Protein AF-F9PKP8-F1 (afdb_monomer)

Radius of gyration: 34.69 Å; Cα contacts (8 Å, |Δi|>4): 734; chains: 1; bounding box: 93×46×120 Å

Sequence (365 aa):
MGVTFVGLLLVAFSAPSPSAFTSGNNNASSDVSGSAEGTADGGGVVTISVESSVTTAGSGGGDGGGVTSSSSSSTEVTVAPVCFYKPGDTGAEAAQGIGRVKEQLDSDVKKAPGQYKKRVQKDHDEATQRIDKNYPDYESHKDDTQGRWYGRYCDASRLSPGTNPTFKEDLEKERKAFYEANPDQNIWVPAGQQAPRPYISGTRLAKVAWEAVKIPAPTVETNPKVGPQGATLVGMDTWVWATGNTPTSVTAKATAGSTTATITAGSSGLQLSAPDGKASCTGFGIAWHSGMPEGSSPCTISFNRSSAHLGGTTPLTIKVAYSASYTATDGNTGTLPAITTTSTVNLPVAEVQTLTTNGKNPRQN

Foldseek 3Di:
DDDDDDDDDDDDDDDDDDDDDDDDDPDDDLVQPFQAFADPQFQDKFKKKKKKKFWFFFADDDDDDRDTDMDMDIDIDIAGFQKTWGWDAFLQRLVVVLVVVLVVLVVCLVPDDPVCNVVSVVVSVVVNVVSCQQQPPSVVRNPTRAKTKTFIDGHLVRCVVVPNPCSVVVSVVSSVLSCVSPVHGIDIGHHPGTRRHGHDALVNQQQSNVVVDDQDFWDKDWDDQDDPQGAAEAPAWIFMATHSSHGQKMWMWMGGHQKIKIKIKGWQEKDKDKVQKDKAAGHGWDNDDPPDDGPPIRITIHGNDFCVVVVFWIKMKIKTKIWMKMAMPSGDIDTYDIDMHIDIDTHGYDYDDDDDDPPDDDDDD

pLDDT: mean 83.97, std 19.9, range [26.45, 98.44]

Nearest PDB structures (foldseek):
  8hdt-assembly1_F  TM=2.382E-01  e=2.015E+00  uncultured cyanophage
  7kmx-assembly1_A  TM=3.144E-01  e=5.140E+00  Vibrio phage XM1
  1r0u-assembly1_A  TM=2.110E-01  e=4.604E+00  Bacillus subtilis

Solvent-accessible surface area (backbone atoms only — not comparable to full-atom values): 20292 Å² total; per-residue (Å²): 140,86,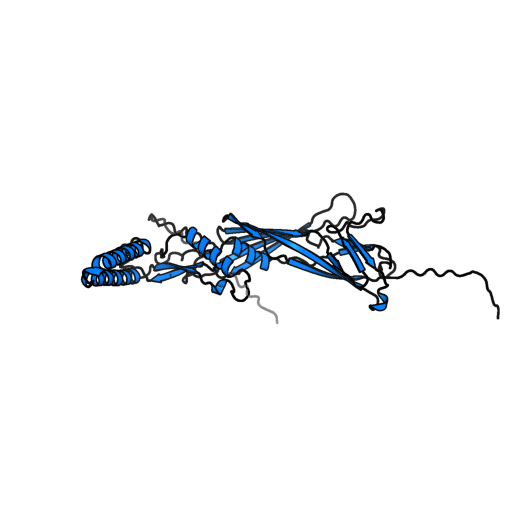81,89,82,81,82,83,80,84,80,81,82,81,77,80,78,81,83,78,80,88,73,92,66,95,68,79,79,80,81,54,71,31,21,32,65,29,30,90,68,7,51,48,54,34,62,30,45,28,42,35,37,35,36,19,34,38,60,55,73,82,82,93,71,66,57,65,48,72,54,74,52,77,49,78,47,78,42,62,44,41,36,27,33,32,65,59,46,26,24,25,56,42,33,55,54,49,49,55,50,52,54,48,44,57,50,49,43,73,69,39,54,82,94,45,29,68,59,45,44,50,54,39,53,54,49,52,53,50,48,47,65,37,42,65,70,38,74,83,30,38,86,32,80,66,21,30,34,26,33,69,44,70,48,69,74,65,55,44,65,94,78,34,92,55,33,71,62,51,52,52,50,49,49,49,53,49,43,71,62,43,76,62,52,36,48,83,42,59,61,93,55,79,39,54,32,23,29,64,49,30,62,56,44,42,52,57,39,58,73,68,59,82,74,67,51,54,42,71,52,71,37,57,59,47,70,97,77,42,20,31,47,45,79,38,72,27,37,36,19,42,29,55,66,15,63,46,33,39,39,34,40,24,36,24,70,82,38,33,15,43,34,46,28,42,44,73,33,51,44,65,49,34,79,62,41,53,57,51,57,53,37,48,34,59,63,82,60,91,89,65,63,87,85,69,58,46,12,33,38,28,26,79,53,46,14,62,88,62,78,45,35,33,58,35,37,41,34,39,51,30,52,30,33,38,43,21,72,79,72,42,68,50,76,50,84,65,50,70,32,59,35,76,47,76,42,29,29,40,70,90,79,85,82,85,76,79,92,78,80,88,78,80,132

Mean predicted aligned error: 11.21 Å

Structure (mmCIF, N/CA/C/O backbone):
data_AF-F9PKP8-F1
#
_entry.id   AF-F9PKP8-F1
#
loop_
_atom_site.group_PDB
_atom_site.id
_atom_site.type_symbol
_atom_site.label_atom_id
_atom_site.label_alt_id
_atom_site.label_comp_id
_atom_site.label_asym_id
_atom_site.label_entity_id
_atom_site.label_seq_id
_atom_site.pdbx_PDB_ins_code
_atom_site.Cartn_x
_atom_site.Cartn_y
_atom_site.Cartn_z
_atom_site.occupancy
_atom_site.B_iso_or_equiv
_atom_site.auth_seq_id
_atom_site.auth_comp_id
_atom_site.auth_asym_id
_atom_site.auth_atom_id
_atom_site.pdbx_PDB_model_num
ATOM 1 N N . MET A 1 1 ? -39.391 -26.568 -44.600 1.00 35.72 1 MET A N 1
ATOM 2 C CA . MET A 1 1 ? -38.258 -26.351 -43.673 1.00 35.72 1 MET A CA 1
ATOM 3 C C . MET A 1 1 ? -38.058 -24.854 -43.524 1.00 35.72 1 MET A C 1
ATOM 5 O O . MET A 1 1 ? -37.948 -24.205 -44.553 1.00 35.72 1 MET A O 1
ATOM 9 N N . GLY A 1 2 ? -38.012 -24.325 -42.299 1.00 32.88 2 GLY A N 1
ATOM 10 C CA . GLY A 1 2 ? -37.400 -23.011 -42.059 1.00 32.88 2 GLY A CA 1
ATOM 11 C C . GLY A 1 2 ? -38.189 -22.031 -41.193 1.00 32.88 2 GLY A C 1
ATOM 12 O O . GLY A 1 2 ? -38.853 -21.155 -41.720 1.00 32.88 2 GLY A O 1
ATOM 13 N N . VAL A 1 3 ? -38.037 -22.213 -39.880 1.00 31.42 3 VAL A N 1
ATOM 14 C CA . VAL A 1 3 ? -37.947 -21.215 -38.796 1.00 31.42 3 VAL A CA 1
ATOM 15 C C . VAL A 1 3 ? -38.993 -20.084 -38.710 1.00 31.42 3 VAL A C 1
ATOM 17 O O . VAL A 1 3 ? -38.866 -19.018 -39.305 1.00 31.42 3 VAL A O 1
ATOM 20 N N . THR A 1 4 ? -39.950 -20.279 -37.803 1.00 28.33 4 THR A N 1
ATOM 21 C CA . THR A 1 4 ? -40.694 -19.238 -37.080 1.00 28.33 4 THR A CA 1
ATOM 22 C C . THR A 1 4 ? -39.746 -18.490 -36.129 1.00 28.33 4 THR A C 1
ATOM 24 O O . THR A 1 4 ? -39.162 -19.109 -35.242 1.00 28.33 4 THR A O 1
ATOM 27 N N . PHE A 1 5 ? -39.606 -17.169 -36.272 1.00 28.44 5 PHE A N 1
ATOM 28 C CA . PHE A 1 5 ? -38.953 -16.314 -35.272 1.00 28.44 5 PHE A CA 1
ATOM 29 C C . PHE A 1 5 ? -40.012 -15.785 -34.295 1.00 28.44 5 PHE A C 1
ATOM 31 O O . PHE A 1 5 ? -40.850 -14.962 -34.658 1.00 28.44 5 PHE A O 1
ATOM 38 N N . VAL A 1 6 ? -39.981 -16.269 -33.053 1.00 34.72 6 VAL A N 1
ATOM 39 C CA . VAL A 1 6 ? -40.735 -15.694 -31.931 1.00 34.72 6 VAL A CA 1
ATOM 40 C C . VAL A 1 6 ? -39.894 -14.556 -31.353 1.00 34.72 6 VAL A C 1
ATOM 42 O O . VAL A 1 6 ? -38.844 -14.792 -30.761 1.00 34.72 6 VAL A O 1
ATOM 45 N N . GLY A 1 7 ? -40.337 -13.317 -31.564 1.00 29.02 7 GLY A N 1
ATOM 46 C CA . GLY A 1 7 ? -39.755 -12.135 -30.935 1.00 29.02 7 GLY A CA 1
ATOM 47 C C . GLY A 1 7 ? -40.122 -12.086 -29.454 1.00 29.02 7 GLY A C 1
ATOM 48 O O . GLY A 1 7 ? -41.274 -11.838 -29.107 1.00 29.02 7 GLY A O 1
ATOM 49 N N . LEU A 1 8 ? -39.144 -12.337 -28.584 1.00 28.41 8 LEU A N 1
ATOM 50 C CA . LEU A 1 8 ? -39.269 -12.160 -27.141 1.00 28.41 8 LEU A CA 1
ATOM 51 C C . LEU A 1 8 ? -39.136 -10.660 -26.819 1.00 28.41 8 LEU A C 1
ATOM 53 O O . LEU A 1 8 ? -38.038 -10.107 -26.814 1.00 28.41 8 LEU A O 1
ATOM 57 N N . LEU A 1 9 ? -40.269 -9.995 -26.594 1.00 26.45 9 LEU A N 1
ATOM 58 C CA . LEU A 1 9 ? -40.339 -8.608 -26.136 1.00 26.45 9 LEU A CA 1
ATOM 59 C C . LEU A 1 9 ? -40.043 -8.574 -24.622 1.00 26.45 9 LEU A C 1
ATOM 61 O O . LEU A 1 9 ? -40.881 -8.967 -23.813 1.00 26.45 9 LEU A O 1
ATOM 65 N N . LEU A 1 10 ? -38.842 -8.142 -24.228 1.00 26.48 10 LEU A N 1
ATOM 66 C CA . LEU A 1 10 ? -38.479 -7.896 -22.826 1.00 26.48 10 LEU A CA 1
ATOM 67 C C . LEU A 1 10 ? -39.098 -6.569 -22.364 1.00 26.48 10 LEU A C 1
ATOM 69 O O . LEU A 1 10 ? -38.616 -5.490 -22.701 1.00 26.48 10 LEU A O 1
ATOM 73 N N . VAL A 1 11 ? -40.181 -6.658 -21.593 1.00 29.72 11 VAL A N 1
ATOM 74 C CA . VAL A 1 11 ? -40.795 -5.525 -20.890 1.00 29.72 11 VAL A CA 1
ATOM 75 C C . VAL A 1 11 ? -39.968 -5.238 -19.635 1.00 29.72 11 VAL A C 1
ATOM 77 O O . VAL A 1 11 ? -39.992 -6.009 -18.677 1.00 29.72 11 VAL A O 1
ATOM 80 N N . ALA A 1 12 ? -39.216 -4.137 -19.639 1.00 29.69 12 ALA A N 1
ATOM 81 C CA . ALA A 1 12 ? -38.533 -3.634 -18.453 1.00 29.69 12 ALA A CA 1
ATOM 82 C C . ALA A 1 12 ? -39.561 -2.989 -17.506 1.00 29.69 12 ALA A C 1
ATOM 84 O O . ALA A 1 12 ? -40.065 -1.899 -17.768 1.00 29.69 12 ALA A O 1
ATOM 85 N N . PHE A 1 13 ? -39.880 -3.666 -16.402 1.00 28.48 13 PHE A N 1
ATOM 86 C CA . PHE A 1 13 ? -40.609 -3.068 -15.284 1.00 28.48 13 PHE A CA 1
ATOM 87 C C . PHE A 1 13 ? -39.664 -2.139 -14.509 1.00 28.48 13 PHE A C 1
ATOM 89 O O . PHE A 1 13 ? -38.884 -2.583 -13.670 1.00 28.48 13 PHE A O 1
ATOM 96 N N . SER A 1 14 ? -39.729 -0.837 -14.785 1.00 30.94 14 SER A N 1
ATOM 97 C CA . SER A 1 14 ? -39.171 0.195 -13.910 1.00 30.94 14 SER A CA 1
ATOM 98 C C . SER A 1 14 ? -40.111 0.394 -12.718 1.00 30.94 14 SER A C 1
ATOM 100 O O . SER A 1 14 ? -41.137 1.066 -12.837 1.00 30.94 14 SER A O 1
ATOM 102 N N . ALA A 1 15 ? -39.788 -0.210 -11.576 1.00 32.28 15 ALA A N 1
ATOM 103 C CA . ALA A 1 15 ? -40.449 0.113 -10.317 1.00 32.28 15 ALA A CA 1
ATOM 104 C C . ALA A 1 15 ? -39.954 1.491 -9.823 1.00 32.28 15 ALA A C 1
ATOM 106 O O . ALA A 1 15 ? -38.740 1.700 -9.765 1.00 32.28 15 ALA A O 1
ATOM 107 N N . PRO A 1 16 ? -40.846 2.440 -9.483 1.00 30.41 16 PRO A N 1
ATOM 108 C CA . PRO A 1 16 ? -40.444 3.705 -8.884 1.00 30.41 16 PRO A CA 1
ATOM 109 C C . PRO A 1 16 ? -39.896 3.468 -7.472 1.00 30.41 16 PRO A C 1
ATOM 111 O O . PRO A 1 16 ? -40.508 2.771 -6.661 1.00 30.41 16 PRO A O 1
ATOM 114 N N . SER A 1 17 ? -38.739 4.059 -7.183 1.00 31.56 17 SER A N 1
ATOM 115 C CA . SER A 1 17 ? -38.135 4.099 -5.852 1.00 31.56 17 SER A CA 1
ATOM 116 C C . SER A 1 17 ? -39.138 4.667 -4.839 1.00 31.56 17 SER A C 1
ATOM 118 O O . SER A 1 17 ? -39.671 5.754 -5.082 1.00 31.56 17 SER A O 1
ATOM 120 N N . PRO A 1 18 ? -39.409 4.006 -3.701 1.00 31.52 18 PRO A N 1
ATOM 121 C CA . PRO A 1 18 ? -40.217 4.618 -2.660 1.00 31.52 18 PRO A CA 1
ATOM 122 C C . PRO A 1 18 ? -39.440 5.789 -2.050 1.00 31.52 18 PRO A C 1
ATOM 124 O O . PRO A 1 18 ? -38.400 5.613 -1.418 1.00 31.52 18 PRO A O 1
ATOM 127 N N . SER A 1 19 ? -39.956 7.003 -2.247 1.00 35.78 19 SER A N 1
ATOM 128 C CA . SER A 1 19 ? -39.606 8.162 -1.433 1.00 35.78 19 SER A CA 1
ATOM 129 C C . SER A 1 19 ? -39.995 7.856 0.013 1.00 35.78 19 SER A C 1
ATOM 131 O O . SER A 1 19 ? -41.178 7.764 0.336 1.00 35.78 19 SER A O 1
ATOM 133 N N . ALA A 1 20 ? -39.004 7.651 0.878 1.00 28.64 20 ALA A N 1
ATOM 134 C CA . ALA A 1 20 ? -39.238 7.526 2.307 1.00 28.64 20 ALA A CA 1
ATOM 135 C C . ALA A 1 20 ? -39.393 8.922 2.925 1.00 28.64 20 ALA A C 1
ATOM 137 O O . ALA A 1 20 ? -38.569 9.816 2.734 1.00 28.64 20 ALA A O 1
ATOM 138 N N . PHE A 1 21 ? -40.500 9.075 3.641 1.00 27.14 21 PHE A N 1
ATOM 139 C CA . PHE A 1 21 ? -40.931 10.252 4.375 1.00 27.14 21 PHE A CA 1
ATOM 140 C C . PHE A 1 21 ? -39.903 10.677 5.432 1.00 27.14 21 PHE A C 1
ATOM 142 O O . PHE A 1 21 ? -39.446 9.865 6.235 1.00 27.14 21 PHE A O 1
ATOM 149 N N . THR A 1 22 ? -39.595 11.972 5.484 1.00 30.89 22 THR A N 1
ATOM 150 C CA . THR A 1 22 ? -38.849 12.585 6.585 1.00 30.89 22 THR A CA 1
ATOM 151 C C . THR A 1 22 ? -39.783 12.756 7.785 1.00 30.89 22 THR A C 1
ATOM 153 O O . THR A 1 22 ? -40.562 13.708 7.838 1.00 30.89 22 THR A O 1
ATOM 156 N N . SER A 1 23 ? -39.720 11.838 8.749 1.00 29.27 23 SER A N 1
ATOM 157 C CA . SER A 1 23 ? -40.183 12.107 10.113 1.00 29.27 23 SER A CA 1
ATOM 158 C C . SER A 1 23 ? -38.969 12.517 10.938 1.00 29.27 23 SER A C 1
ATOM 160 O O . SER A 1 23 ? -38.003 11.761 11.043 1.00 29.27 23 SER A O 1
ATOM 162 N N . GLY A 1 24 ? -38.991 13.748 11.445 1.00 33.84 24 GLY A N 1
ATOM 163 C CA . GLY A 1 24 ? -37.912 14.313 12.238 1.00 33.84 24 GLY A CA 1
ATOM 164 C C . GLY A 1 24 ? -37.724 13.537 13.533 1.00 33.84 24 GLY A C 1
ATOM 165 O O . GLY A 1 24 ? -38.551 13.633 14.428 1.00 33.84 24 GLY A O 1
ATOM 166 N N . ASN A 1 25 ? -36.603 12.831 13.631 1.00 27.95 25 ASN A N 1
ATOM 167 C CA . ASN A 1 25 ? -35.965 12.501 14.893 1.00 27.95 25 ASN A CA 1
ATOM 168 C C . ASN A 1 25 ? -34.493 12.881 14.746 1.00 27.95 25 ASN A C 1
ATOM 170 O O . ASN A 1 25 ? -33.858 12.545 13.746 1.00 27.95 25 ASN A O 1
ATOM 174 N N . ASN A 1 26 ? -33.975 13.606 15.734 1.00 35.91 26 ASN A N 1
ATOM 175 C CA . ASN A 1 26 ? -32.566 13.956 15.867 1.00 35.91 26 ASN A CA 1
ATOM 176 C C . ASN A 1 26 ? -31.762 12.658 16.023 1.00 35.91 26 ASN A C 1
ATOM 178 O O . ASN A 1 26 ? -31.563 12.177 17.135 1.00 35.91 26 ASN A O 1
ATOM 182 N N . ASN A 1 27 ? -31.398 12.036 14.904 1.00 33.12 27 ASN A N 1
ATOM 183 C CA . ASN A 1 27 ? -30.672 10.780 14.905 1.00 33.12 27 ASN A CA 1
ATOM 184 C C . ASN A 1 27 ? -29.196 11.099 15.128 1.00 33.12 27 ASN A C 1
ATOM 186 O O . ASN A 1 27 ? -28.614 11.895 14.386 1.00 33.12 27 ASN A O 1
ATOM 190 N N . ALA A 1 28 ? -28.631 10.512 16.182 1.00 34.97 28 ALA A N 1
ATOM 191 C CA . ALA A 1 28 ? -27.213 10.571 16.480 1.00 34.97 28 ALA A CA 1
ATOM 192 C C . ALA A 1 28 ? -26.427 10.238 15.208 1.00 34.97 28 ALA A C 1
ATOM 194 O O . ALA A 1 28 ? -26.688 9.237 14.540 1.00 34.97 28 ALA A O 1
ATOM 195 N N . SER A 1 29 ? -25.524 11.143 14.848 1.00 34.62 29 SER A N 1
ATOM 196 C CA . SER A 1 29 ? -24.667 11.015 13.684 1.00 34.62 29 SER A CA 1
ATOM 197 C C . SER A 1 29 ? -23.937 9.669 13.739 1.00 34.62 29 SER A C 1
ATOM 199 O O . SER A 1 29 ? -23.157 9.393 14.647 1.00 34.62 29 SER A O 1
ATOM 201 N N . SER A 1 30 ? -24.202 8.816 12.751 1.00 47.59 30 SER A N 1
ATOM 202 C CA . SER A 1 30 ? -23.424 7.611 12.475 1.00 47.59 30 SER A CA 1
ATOM 203 C C . SER A 1 30 ? -22.130 7.950 11.723 1.00 47.59 30 SER A C 1
ATOM 205 O O . SER A 1 30 ? -21.627 7.102 10.982 1.00 47.59 30 SER A O 1
ATOM 207 N N . ASP A 1 31 ? -21.606 9.178 11.857 1.00 49.22 31 ASP A N 1
ATOM 208 C CA . ASP A 1 31 ? -20.356 9.629 11.231 1.00 49.22 31 ASP A CA 1
ATOM 209 C C . ASP A 1 31 ? -19.152 9.030 11.974 1.00 49.22 31 ASP A C 1
ATOM 211 O O . ASP A 1 31 ? -18.278 9.709 12.507 1.00 49.22 31 ASP A O 1
ATOM 215 N N . VAL A 1 32 ? -19.118 7.702 12.013 1.00 57.75 32 VAL A N 1
ATOM 216 C CA . VAL A 1 32 ? -17.935 6.909 12.317 1.00 57.75 32 VAL A CA 1
ATOM 217 C C . VAL A 1 32 ? -16.980 7.108 11.148 1.00 57.75 32 VAL A C 1
ATOM 219 O O . VAL A 1 32 ? -17.362 6.967 9.981 1.00 57.75 32 VAL A O 1
ATOM 222 N N . SER A 1 33 ? -15.736 7.458 11.458 1.00 57.69 33 SER A N 1
ATOM 223 C CA . SER A 1 33 ? -14.679 7.712 10.481 1.00 57.69 33 SER A CA 1
ATOM 224 C C . SER A 1 33 ? -14.276 6.402 9.793 1.00 57.69 33 SER A C 1
ATOM 226 O O . SER A 1 33 ? -13.305 5.748 10.156 1.00 57.69 33 SER A O 1
ATOM 228 N N . GLY A 1 34 ? -15.068 5.971 8.815 1.00 58.75 34 GLY A N 1
ATOM 229 C CA . GLY A 1 34 ? -14.873 4.716 8.102 1.00 58.75 34 GLY A CA 1
ATOM 230 C C . GLY A 1 34 ? -14.956 4.875 6.588 1.00 58.75 34 GLY A C 1
ATOM 231 O O . GLY A 1 34 ? -15.563 5.799 6.044 1.00 58.75 34 GLY A O 1
ATOM 232 N N . SER A 1 35 ? -14.305 3.946 5.909 1.00 63.91 35 SER A N 1
ATOM 233 C CA . SER A 1 35 ? -13.901 4.027 4.506 1.00 63.91 35 SER A CA 1
ATOM 234 C C . SER A 1 35 ? -14.749 3.141 3.593 1.00 63.91 35 SER A C 1
ATOM 236 O O . SER A 1 35 ? -14.658 3.255 2.377 1.00 63.91 35 SER A O 1
ATOM 238 N N . ALA A 1 36 ? -15.566 2.249 4.157 1.00 67.19 36 ALA A N 1
ATOM 239 C CA . ALA A 1 36 ? -16.447 1.366 3.395 1.00 67.19 36 ALA A CA 1
ATOM 240 C C . ALA A 1 36 ? -17.811 1.196 4.060 1.00 67.19 36 ALA A C 1
ATOM 242 O O . ALA A 1 36 ? -18.082 1.753 5.121 1.00 67.19 36 ALA A O 1
ATOM 243 N N . GLU A 1 37 ? -18.673 0.417 3.422 1.00 64.62 37 GLU A N 1
ATOM 244 C CA . GLU A 1 37 ? -19.966 0.030 3.967 1.00 64.62 37 GLU A CA 1
ATOM 245 C C . GLU A 1 37 ? -19.797 -1.019 5.074 1.00 64.62 37 GLU A C 1
ATOM 247 O O . GLU A 1 37 ? -19.055 -1.991 4.927 1.00 64.62 37 GLU A O 1
ATOM 252 N N . GLY A 1 38 ? -20.475 -0.816 6.206 1.00 60.44 38 GLY A N 1
ATOM 253 C CA . GLY A 1 38 ? -20.509 -1.800 7.285 1.00 60.44 38 GLY A CA 1
ATOM 254 C C . GLY A 1 38 ? -21.394 -2.992 6.916 1.00 60.44 38 GLY A C 1
ATOM 255 O O . GLY A 1 38 ? -22.513 -2.816 6.432 1.00 60.44 38 GLY A O 1
ATOM 256 N N . THR A 1 39 ? -20.908 -4.207 7.165 1.00 66.38 39 THR A N 1
ATOM 257 C CA . THR A 1 39 ? -21.682 -5.452 7.041 1.00 66.38 39 THR A CA 1
ATOM 258 C C . THR A 1 39 ? -22.280 -5.858 8.389 1.00 66.38 39 THR A C 1
ATOM 260 O O . THR A 1 39 ? -21.898 -5.330 9.432 1.00 66.38 39 THR A O 1
ATOM 263 N N . ALA A 1 40 ? -23.214 -6.815 8.401 1.00 64.88 40 ALA A N 1
ATOM 264 C CA . ALA A 1 40 ? -23.893 -7.247 9.629 1.00 64.88 40 ALA A CA 1
ATOM 265 C C . ALA A 1 40 ? -22.926 -7.744 10.726 1.00 64.88 40 ALA A C 1
ATOM 267 O O . ALA A 1 40 ? -23.174 -7.535 11.910 1.00 64.88 40 ALA A O 1
ATOM 268 N N . ASP A 1 41 ? -21.806 -8.353 10.334 1.00 67.44 41 ASP A N 1
ATOM 269 C CA . ASP A 1 41 ? -20.718 -8.810 11.204 1.00 67.44 41 ASP A CA 1
ATOM 270 C C . ASP A 1 41 ? -19.708 -7.703 11.569 1.00 67.44 41 ASP A C 1
ATOM 272 O O . ASP A 1 41 ? -18.744 -7.961 12.291 1.00 67.44 41 ASP A O 1
ATOM 276 N N . GLY A 1 42 ? -19.901 -6.477 11.069 1.00 65.06 42 GLY A N 1
ATOM 277 C CA . GLY A 1 42 ? -19.074 -5.292 11.319 1.00 65.06 42 GLY A CA 1
ATOM 278 C C . GLY A 1 42 ? -17.692 -5.314 10.658 1.00 65.06 42 GLY A C 1
ATOM 279 O O . GLY A 1 42 ? -17.085 -4.269 10.437 1.00 65.06 42 GLY A O 1
ATOM 280 N N . GLY A 1 43 ? -17.202 -6.509 10.321 1.00 67.31 43 GLY A N 1
ATOM 281 C CA . GLY A 1 43 ? -15.871 -6.758 9.786 1.00 67.31 43 GLY A CA 1
ATOM 282 C C . GLY A 1 43 ? -15.707 -6.491 8.302 1.00 67.31 43 GLY A C 1
ATOM 283 O O . GLY A 1 43 ? -14.582 -6.191 7.922 1.00 67.31 43 GLY A O 1
ATOM 284 N N . GLY A 1 44 ? -16.779 -6.597 7.516 1.00 78.56 44 GLY A N 1
ATOM 285 C CA . GLY A 1 44 ? -16.923 -6.194 6.116 1.00 78.56 44 GLY A CA 1
ATOM 286 C C . GLY A 1 44 ? -15.757 -6.407 5.155 1.00 78.56 44 GLY A C 1
ATOM 287 O O . GLY A 1 44 ? -14.774 -7.103 5.408 1.00 78.56 44 GLY A O 1
ATOM 288 N N . VAL A 1 45 ? -15.892 -5.772 3.998 1.00 83.69 45 VAL A N 1
ATOM 289 C CA . VAL A 1 45 ? -14.806 -5.597 3.040 1.00 83.69 45 VAL A CA 1
ATOM 290 C C . VAL A 1 45 ? -14.742 -4.137 2.624 1.00 83.69 45 VAL A C 1
ATOM 292 O O . VAL A 1 45 ? -15.762 -3.462 2.512 1.00 83.69 45 VAL A O 1
ATOM 295 N N . VAL A 1 46 ? -13.528 -3.649 2.406 1.00 85.81 46 VAL A N 1
ATOM 296 C CA . VAL A 1 46 ? -13.265 -2.318 1.867 1.00 85.81 46 VAL A CA 1
ATOM 297 C C . VAL A 1 46 ? -12.911 -2.482 0.398 1.00 85.81 46 VAL A C 1
ATOM 299 O O . VAL A 1 46 ? -11.897 -3.103 0.074 1.00 85.81 46 VAL A O 1
ATOM 302 N N . THR A 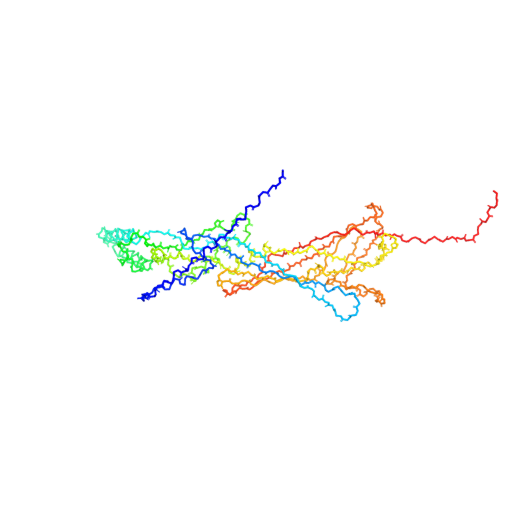1 47 ? -13.747 -1.934 -0.482 1.00 88.81 47 THR A N 1
ATOM 303 C CA . THR A 1 47 ? -13.426 -1.803 -1.906 1.00 88.81 47 THR A CA 1
ATOM 304 C C . THR A 1 47 ? -12.601 -0.543 -2.110 1.00 88.81 47 THR A C 1
ATOM 306 O O . THR A 1 47 ? -12.997 0.549 -1.707 1.00 88.81 47 THR A O 1
ATOM 309 N N . ILE A 1 48 ? -11.436 -0.715 -2.718 1.00 91.00 48 ILE A N 1
ATOM 310 C CA . ILE A 1 48 ? -10.478 0.338 -3.017 1.00 91.00 48 ILE A CA 1
ATOM 311 C C . ILE A 1 48 ? -10.469 0.538 -4.524 1.00 91.00 48 ILE A C 1
ATOM 313 O O . ILE A 1 48 ? -10.101 -0.374 -5.265 1.00 91.00 48 ILE A O 1
ATOM 317 N N . SER A 1 49 ? -10.810 1.740 -4.971 1.00 93.19 49 SER A N 1
ATOM 318 C CA . SER A 1 49 ? -10.631 2.139 -6.366 1.00 93.19 49 SER A CA 1
ATOM 319 C C . SER A 1 49 ? -9.211 2.666 -6.548 1.00 93.19 49 SER A C 1
ATOM 321 O O . SER A 1 49 ? -8.826 3.632 -5.886 1.00 93.19 49 SER A O 1
ATOM 323 N N . VAL A 1 50 ? -8.429 2.028 -7.419 1.00 95.75 50 VAL A N 1
ATOM 324 C CA . VAL A 1 50 ? -7.055 2.421 -7.750 1.00 95.75 50 VAL A CA 1
ATOM 325 C C . VAL A 1 50 ? -7.010 2.911 -9.187 1.00 95.75 50 VAL A C 1
ATOM 327 O O . VAL A 1 50 ? -7.222 2.140 -10.119 1.00 95.75 50 VAL A O 1
ATOM 330 N N . GLU A 1 51 ? -6.679 4.179 -9.367 1.00 95.31 51 GLU A N 1
ATOM 331 C CA . GLU A 1 51 ? -6.374 4.777 -10.662 1.00 95.31 51 GLU A CA 1
ATOM 332 C C . GLU A 1 51 ? -4.869 4.974 -10.752 1.00 95.31 51 GLU A C 1
ATOM 334 O O . GLU A 1 51 ? -4.273 5.595 -9.880 1.00 95.31 51 GLU A O 1
ATOM 339 N N . SER A 1 52 ? -4.229 4.452 -11.787 1.00 93.62 52 SER A N 1
ATOM 340 C CA . SER A 1 52 ? -2.797 4.633 -12.011 1.00 93.62 52 SER A CA 1
ATOM 341 C C . SER A 1 52 ? -2.550 5.252 -13.370 1.00 93.62 52 SER A C 1
ATOM 343 O O . SER A 1 52 ? -3.250 4.946 -14.329 1.00 93.62 52 SER A O 1
ATOM 345 N N . SER A 1 53 ? -1.540 6.106 -13.454 1.00 92.81 53 SER A N 1
ATOM 346 C CA . SER A 1 53 ? -1.058 6.709 -14.686 1.00 92.81 53 SER A CA 1
ATOM 347 C C . SER A 1 53 ? 0.456 6.591 -14.741 1.00 92.81 53 SER A C 1
ATOM 349 O O . SER A 1 53 ? 1.139 6.921 -13.770 1.00 92.81 53 SER A O 1
ATOM 351 N N . VAL A 1 54 ? 0.989 6.168 -15.879 1.00 91.12 54 VAL A N 1
ATOM 352 C CA . VAL A 1 54 ? 2.433 6.160 -16.127 1.00 91.12 54 VAL A CA 1
ATOM 353 C C . VAL A 1 54 ? 2.793 7.295 -17.072 1.00 91.12 54 VAL A C 1
ATOM 355 O O . VAL A 1 54 ? 2.059 7.560 -18.021 1.00 91.12 54 VAL A O 1
ATOM 358 N N . THR A 1 55 ? 3.920 7.954 -16.821 1.00 89.81 55 THR A N 1
ATOM 359 C CA . THR A 1 55 ? 4.536 8.894 -17.765 1.00 89.81 55 THR A CA 1
ATOM 360 C C . THR A 1 55 ? 5.719 8.197 -18.400 1.00 89.81 55 THR A C 1
ATOM 362 O O . THR A 1 55 ? 6.531 7.616 -17.687 1.00 89.81 55 THR A O 1
ATOM 365 N N . THR A 1 56 ? 5.821 8.234 -19.723 1.00 85.50 56 THR A N 1
ATOM 366 C CA . THR A 1 56 ? 6.873 7.536 -20.473 1.00 85.50 56 THR A CA 1
ATOM 367 C C . THR A 1 56 ? 7.927 8.489 -21.021 1.00 85.50 56 THR A C 1
ATOM 369 O O . THR A 1 56 ? 7.695 9.694 -21.159 1.00 85.50 56 THR A O 1
ATOM 372 N N . ALA A 1 57 ? 9.112 7.951 -21.318 1.00 73.12 57 ALA A N 1
ATOM 373 C CA . ALA A 1 57 ? 10.186 8.708 -21.950 1.00 73.12 57 ALA A CA 1
ATOM 374 C C . ALA A 1 57 ? 9.757 9.174 -23.354 1.00 73.12 57 ALA A C 1
ATOM 376 O O . ALA A 1 57 ? 9.235 8.391 -24.143 1.00 73.12 57 ALA A O 1
ATOM 377 N N . GLY A 1 58 ? 9.981 10.445 -23.692 1.00 64.44 58 GLY A N 1
ATOM 378 C CA . GLY A 1 58 ? 9.650 10.955 -25.023 1.00 64.44 58 GLY A CA 1
ATOM 379 C C . GLY A 1 58 ? 10.464 10.251 -26.111 1.00 64.44 58 GLY A C 1
ATOM 380 O O . GLY A 1 58 ? 11.693 10.241 -26.064 1.00 64.44 58 GLY A O 1
ATOM 381 N N . SER A 1 59 ? 9.788 9.679 -27.111 1.00 52.97 59 SER A N 1
ATOM 382 C CA . SER A 1 59 ? 10.444 9.111 -28.297 1.00 52.97 59 SER A CA 1
ATOM 383 C C . SER A 1 59 ? 10.828 10.247 -29.242 1.00 52.97 59 SER A C 1
ATOM 385 O O . SER A 1 59 ? 10.053 10.624 -30.113 1.00 52.97 59 SER A O 1
ATOM 387 N N . GLY A 1 60 ? 11.990 10.861 -29.026 1.00 48.19 60 GLY A N 1
ATOM 388 C CA . GLY A 1 60 ? 12.495 11.922 -29.897 1.00 48.19 60 GLY A CA 1
ATOM 389 C C . GLY A 1 60 ? 12.890 11.374 -31.268 1.00 48.19 60 GLY A C 1
ATOM 390 O O . GLY A 1 60 ? 14.006 10.899 -31.439 1.00 48.19 60 GLY A O 1
ATOM 391 N N . GLY A 1 61 ? 11.985 11.445 -32.242 1.00 41.72 61 GLY A N 1
ATOM 392 C CA . GLY A 1 61 ? 12.265 11.166 -33.647 1.00 41.72 61 GLY A CA 1
ATOM 393 C C . GLY A 1 61 ? 11.653 12.249 -34.529 1.00 41.72 61 GLY A C 1
ATOM 394 O O . GLY A 1 61 ? 10.485 12.145 -34.875 1.00 41.72 61 GLY A O 1
ATOM 395 N N . GLY A 1 62 ? 12.457 13.256 -34.886 1.00 41.22 62 GLY A N 1
ATOM 396 C CA . GLY A 1 62 ? 12.113 14.310 -35.851 1.00 41.22 62 GLY A CA 1
ATOM 397 C C . GLY A 1 62 ? 11.285 15.467 -35.277 1.00 41.22 62 GLY A C 1
ATOM 398 O O . GLY A 1 62 ? 10.195 15.259 -34.768 1.00 41.22 62 GLY A O 1
ATOM 399 N N . ASP A 1 63 ? 11.833 16.680 -35.389 1.00 41.91 63 ASP A N 1
ATOM 400 C CA . ASP A 1 63 ? 11.217 17.992 -35.138 1.00 41.91 63 ASP A CA 1
ATOM 401 C C . ASP A 1 63 ? 10.559 18.239 -33.766 1.00 41.91 63 ASP A C 1
ATOM 403 O O . ASP A 1 63 ? 9.356 18.122 -33.565 1.00 41.91 63 ASP A O 1
ATOM 407 N N . GLY A 1 64 ? 11.381 18.737 -32.834 1.00 41.03 64 GLY A N 1
ATOM 408 C CA . GLY A 1 64 ? 10.976 19.824 -31.935 1.00 41.03 64 GLY A CA 1
ATOM 409 C C . GLY A 1 64 ? 9.844 19.541 -30.943 1.00 41.03 64 GLY A C 1
ATOM 410 O O . GLY A 1 64 ? 8.818 20.210 -30.975 1.00 41.03 64 GLY A O 1
ATOM 411 N N . GLY A 1 65 ? 10.079 18.640 -29.988 1.00 40.47 65 GLY A N 1
ATOM 412 C CA . GLY A 1 65 ? 9.268 18.523 -28.772 1.00 40.47 65 GLY A CA 1
ATOM 413 C C . GLY A 1 65 ? 9.131 17.075 -28.324 1.00 40.47 65 GLY A C 1
ATOM 414 O O . GLY A 1 65 ? 8.376 16.313 -28.913 1.00 40.47 65 GLY A O 1
ATOM 415 N N . GLY A 1 66 ? 9.866 16.670 -27.284 1.00 46.62 66 GLY A N 1
ATOM 416 C CA . GLY A 1 66 ? 9.721 15.332 -26.711 1.00 46.62 66 GLY A CA 1
ATOM 417 C C . GLY A 1 66 ? 8.297 15.133 -26.192 1.00 46.62 66 GLY A C 1
ATOM 418 O O . GLY A 1 66 ? 7.932 15.702 -25.167 1.00 46.62 66 GLY A O 1
ATOM 419 N N . VAL A 1 67 ? 7.486 14.347 -26.900 1.00 49.00 67 VAL A N 1
ATOM 420 C CA . VAL A 1 67 ? 6.106 14.061 -26.493 1.00 49.00 67 VAL A CA 1
ATOM 421 C C . VAL A 1 67 ? 6.142 13.045 -25.352 1.00 49.00 67 VAL A C 1
ATOM 423 O O . VAL A 1 67 ? 6.391 11.860 -25.573 1.00 49.00 67 VAL A O 1
ATOM 426 N N . THR A 1 68 ? 5.914 13.492 -24.117 1.00 59.66 68 THR A N 1
ATOM 427 C CA . THR A 1 68 ? 5.640 12.584 -22.996 1.00 59.66 68 THR A CA 1
ATOM 428 C C . THR A 1 68 ? 4.256 11.980 -23.193 1.00 59.66 68 THR A C 1
ATOM 430 O O . THR A 1 68 ? 3.262 12.705 -23.200 1.00 59.66 68 THR A O 1
ATOM 433 N N . SER A 1 69 ? 4.186 10.659 -23.359 1.00 64.31 69 SER A N 1
ATOM 434 C CA . SER A 1 69 ? 2.911 9.944 -23.449 1.00 64.31 69 SER A CA 1
ATOM 435 C C . SER A 1 69 ? 2.501 9.446 -22.068 1.00 64.31 69 SER A C 1
ATOM 437 O O . SER A 1 69 ? 3.333 8.911 -21.325 1.00 64.31 69 SER A O 1
ATOM 439 N N . SER A 1 70 ? 1.226 9.622 -21.728 1.00 74.38 70 SER A N 1
ATOM 440 C CA . SER A 1 70 ? 0.630 9.116 -20.496 1.00 74.38 70 SER A CA 1
ATOM 441 C C . SER A 1 70 ? -0.437 8.069 -20.801 1.00 74.38 70 SER A C 1
ATOM 443 O O . SER A 1 70 ? -1.271 8.246 -21.686 1.00 74.38 70 SER A O 1
ATOM 445 N N . SER A 1 71 ? -0.413 6.962 -20.063 1.00 76.75 71 SER A N 1
ATOM 446 C CA . SER A 1 71 ? -1.463 5.940 -20.123 1.00 76.75 71 SER A CA 1
ATOM 447 C C . SER A 1 71 ? -1.996 5.679 -18.727 1.00 76.75 71 SER A C 1
ATOM 449 O O . SER A 1 71 ? -1.201 5.574 -17.790 1.00 76.75 71 SER A O 1
ATOM 451 N N . SER A 1 72 ? -3.317 5.549 -18.607 1.00 84.12 72 SER A N 1
ATOM 452 C CA . SER A 1 72 ? -3.988 5.331 -17.327 1.00 84.12 72 SER A CA 1
ATOM 453 C C . SER A 1 72 ? -4.694 3.980 -17.279 1.00 84.12 72 SER A C 1
ATOM 455 O O . SER A 1 72 ? -5.153 3.477 -18.303 1.00 84.12 72 SER A O 1
ATOM 457 N N . SER A 1 73 ? -4.787 3.396 -16.089 1.00 87.56 73 SER A N 1
ATOM 458 C CA . SER A 1 73 ? -5.547 2.177 -15.828 1.00 87.56 73 SER A CA 1
ATOM 459 C C . SER A 1 73 ? -6.270 2.274 -14.492 1.00 87.56 73 SER A C 1
ATOM 461 O O . SER A 1 73 ? -5.780 2.917 -13.563 1.00 87.56 73 SER A O 1
ATOM 463 N N . SER A 1 74 ? -7.428 1.631 -14.398 1.00 89.88 74 SER A N 1
ATOM 464 C CA . SER A 1 74 ? -8.219 1.552 -13.175 1.00 89.88 74 SER A CA 1
ATOM 465 C C . SER A 1 74 ? -8.395 0.097 -12.760 1.00 89.88 74 SER A C 1
ATOM 467 O O . SER A 1 74 ? -8.693 -0.755 -13.600 1.00 89.88 74 SER A O 1
ATOM 469 N N . THR A 1 75 ? -8.251 -0.188 -11.472 1.00 91.56 75 THR A N 1
ATOM 470 C CA . THR A 1 75 ? -8.559 -1.497 -10.895 1.00 91.56 75 THR A CA 1
ATOM 471 C C . THR A 1 75 ? -9.236 -1.324 -9.549 1.00 91.56 75 THR A C 1
ATOM 473 O O . THR A 1 75 ? -8.946 -0.383 -8.813 1.00 91.56 75 THR A O 1
ATOM 476 N N . GLU A 1 76 ? -10.112 -2.259 -9.211 1.00 91.88 76 GLU A N 1
ATOM 477 C CA . GLU A 1 76 ? -10.679 -2.355 -7.872 1.00 91.88 76 GLU A CA 1
ATOM 478 C C . GLU A 1 76 ? -9.962 -3.450 -7.091 1.00 91.88 76 GLU A C 1
ATOM 480 O O . GLU A 1 76 ? -9.634 -4.508 -7.635 1.00 91.88 76 GLU A O 1
ATOM 485 N N . VAL A 1 77 ? -9.692 -3.181 -5.816 1.00 90.50 77 VAL A N 1
ATOM 486 C CA . VAL A 1 77 ? -9.080 -4.136 -4.893 1.00 90.50 77 VAL A CA 1
ATOM 487 C C . VAL A 1 77 ? -9.944 -4.226 -3.651 1.00 90.50 77 VAL A C 1
ATOM 489 O O . VAL A 1 77 ? -10.275 -3.214 -3.041 1.00 90.50 77 VAL A O 1
ATOM 492 N N . THR A 1 78 ? -10.294 -5.440 -3.251 1.00 89.38 78 THR A N 1
ATOM 493 C CA . THR A 1 78 ? -11.091 -5.676 -2.050 1.00 89.38 78 THR A CA 1
ATOM 494 C C . THR A 1 78 ? -10.196 -6.196 -0.936 1.00 89.38 78 THR A C 1
ATOM 496 O O . THR A 1 78 ? -9.483 -7.183 -1.120 1.00 89.38 78 THR A O 1
ATOM 499 N N . VAL A 1 79 ? -10.239 -5.554 0.232 1.00 88.31 79 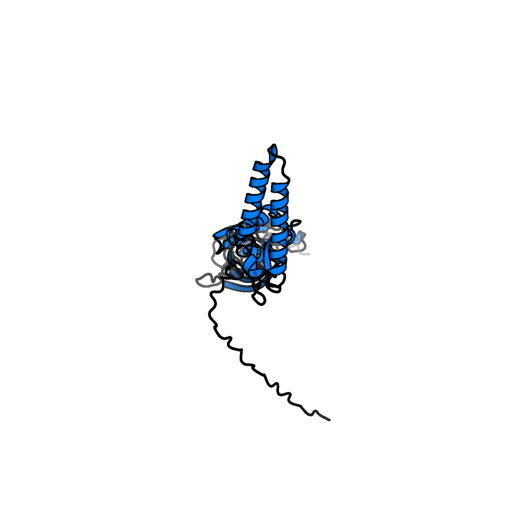VAL A N 1
ATOM 500 C CA . VAL A 1 79 ? -9.469 -5.976 1.410 1.00 88.31 79 VAL A CA 1
ATOM 501 C C . VAL A 1 79 ? -10.339 -6.063 2.652 1.00 88.31 79 VAL A C 1
ATOM 503 O O . VAL A 1 79 ? -11.292 -5.308 2.821 1.00 88.31 79 VAL A O 1
ATOM 506 N N . ALA A 1 80 ? -9.979 -6.967 3.560 1.00 88.44 80 ALA A N 1
ATOM 507 C CA . ALA A 1 80 ? -10.561 -6.989 4.891 1.00 88.44 80 ALA A CA 1
ATOM 508 C C . ALA A 1 80 ? -9.936 -5.857 5.738 1.00 88.44 80 ALA A C 1
ATOM 510 O O . ALA A 1 80 ? -8.705 -5.793 5.842 1.00 88.44 80 ALA A O 1
ATOM 511 N N . PRO A 1 81 ? -10.737 -4.970 6.352 1.00 87.94 81 PRO A N 1
ATOM 512 C CA . PRO A 1 81 ? -10.234 -3.913 7.225 1.00 87.94 81 PRO A CA 1
ATOM 513 C C . PRO A 1 81 ? -9.628 -4.520 8.490 1.00 87.94 81 PRO A C 1
ATOM 515 O O . PRO A 1 81 ? -10.160 -5.485 9.038 1.00 87.94 81 PRO A O 1
ATOM 518 N N . VAL A 1 82 ? -8.517 -3.961 8.966 1.00 91.38 82 VAL A N 1
ATOM 519 C CA . VAL A 1 82 ? -7.820 -4.470 10.159 1.00 91.38 82 VAL A CA 1
ATOM 520 C C . VAL A 1 82 ? -8.607 -4.138 11.418 1.00 91.38 82 VAL A C 1
ATOM 522 O O . VAL A 1 82 ? -8.782 -4.998 12.275 1.00 91.38 82 VAL A O 1
ATOM 525 N N . CYS A 1 83 ? -9.094 -2.902 11.507 1.00 91.69 83 CYS A N 1
ATOM 526 C CA . CYS A 1 83 ? -9.827 -2.386 12.647 1.00 91.69 83 CYS A CA 1
ATOM 527 C C . CYS A 1 83 ? -11.239 -1.966 12.237 1.00 91.69 83 CYS A C 1
ATOM 529 O O . CYS A 1 83 ? -11.442 -1.313 11.212 1.00 91.69 83 CYS A O 1
ATOM 531 N N . PHE A 1 84 ? -12.217 -2.378 13.032 1.00 91.25 84 PHE A N 1
ATOM 532 C CA . PHE A 1 84 ? -13.633 -2.182 12.764 1.00 91.25 84 PHE A CA 1
ATOM 533 C C . PHE A 1 84 ? -14.451 -2.289 14.053 1.00 91.25 84 PHE A C 1
ATOM 535 O O . PHE A 1 84 ? -13.954 -2.656 15.117 1.00 91.25 84 PHE A O 1
ATOM 542 N N . TYR A 1 85 ? -15.732 -1.967 13.956 1.00 91.00 85 TYR A N 1
ATOM 543 C CA . 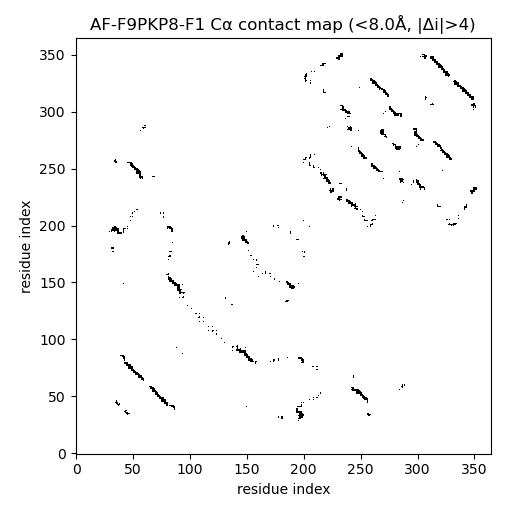TYR A 1 85 ? -16.693 -2.143 15.034 1.00 91.00 85 TYR A CA 1
ATOM 544 C C . TYR A 1 85 ? -17.371 -3.499 14.890 1.00 91.00 85 TYR A C 1
ATOM 546 O O . TYR A 1 85 ? -18.067 -3.739 13.911 1.00 91.00 85 TYR A O 1
ATOM 554 N N . LYS A 1 86 ? -17.163 -4.399 15.849 1.00 91.75 86 LYS A N 1
ATOM 555 C CA . LYS A 1 86 ? -17.744 -5.743 15.845 1.00 91.75 86 LYS A CA 1
ATOM 556 C C . LYS A 1 86 ? -19.089 -5.733 16.583 1.00 91.75 86 LYS A C 1
ATOM 558 O O . LYS A 1 86 ? -19.148 -5.156 17.671 1.00 91.75 86 LYS A O 1
ATOM 563 N N . PRO A 1 87 ? -20.146 -6.373 16.052 1.00 91.75 87 PRO A N 1
ATOM 564 C CA . PRO A 1 87 ? -21.423 -6.473 16.743 1.00 91.75 87 PRO A CA 1
ATOM 565 C C . PRO A 1 87 ? -21.265 -7.262 18.043 1.00 91.75 87 PRO A C 1
ATOM 567 O O . PRO A 1 87 ? -20.614 -8.311 18.078 1.00 91.75 87 PRO A O 1
ATOM 570 N N . GLY A 1 88 ? -21.877 -6.741 19.096 1.00 93.31 88 GLY A N 1
ATOM 571 C CA . GLY A 1 88 ? -22.021 -7.383 20.390 1.00 93.31 88 GLY A CA 1
ATOM 572 C C . GLY A 1 88 ? -23.491 -7.590 20.745 1.00 93.31 88 GLY A C 1
ATOM 573 O O . GLY A 1 88 ? -24.330 -7.920 19.894 1.00 93.31 88 GLY A O 1
ATOM 574 N N . ASP A 1 89 ? -23.768 -7.403 22.029 1.00 95.69 89 ASP A N 1
ATOM 575 C CA . ASP A 1 89 ? -25.062 -7.650 22.649 1.00 95.69 89 ASP A CA 1
ATOM 576 C C . ASP A 1 89 ? -26.138 -6.679 22.144 1.00 95.69 89 ASP A C 1
ATOM 578 O O . ASP A 1 89 ? -25.868 -5.532 21.762 1.00 95.69 89 ASP A O 1
ATOM 582 N N . THR A 1 90 ? -27.386 -7.143 22.155 1.00 96.75 90 THR A N 1
ATOM 583 C CA . THR A 1 90 ? -28.550 -6.262 21.997 1.00 96.75 90 THR A CA 1
ATOM 584 C C . THR A 1 90 ? -28.683 -5.303 23.177 1.00 96.75 90 THR A C 1
ATOM 586 O O . THR A 1 90 ? -28.038 -5.481 24.212 1.00 96.75 90 THR A O 1
ATOM 589 N N . GLY A 1 91 ? -29.528 -4.280 23.050 1.00 96.81 91 GLY A N 1
ATOM 590 C CA . GLY A 1 91 ? -29.779 -3.331 24.140 1.00 96.81 91 GLY A CA 1
ATOM 591 C C . GLY A 1 91 ? -30.241 -4.027 25.424 1.00 96.81 91 GLY A C 1
ATOM 592 O O . GLY A 1 91 ? -29.694 -3.781 26.502 1.00 96.81 91 GLY A O 1
ATOM 593 N N . ALA A 1 92 ? -31.168 -4.976 25.288 1.00 97.50 92 ALA A N 1
ATOM 594 C CA . ALA A 1 92 ? -31.687 -5.775 26.390 1.00 97.50 92 ALA A CA 1
ATOM 595 C C . ALA A 1 92 ? -30.629 -6.697 27.016 1.00 97.50 92 ALA A C 1
ATOM 597 O O . ALA A 1 92 ? -30.486 -6.734 28.241 1.00 97.50 92 ALA A O 1
ATOM 598 N N . GLU A 1 93 ? -29.851 -7.408 26.195 1.00 97.94 93 GLU A N 1
ATOM 599 C CA . GLU A 1 93 ? -28.771 -8.280 26.678 1.00 97.94 93 GLU A CA 1
ATOM 600 C C . GLU A 1 93 ? -27.675 -7.477 27.396 1.00 97.94 93 GLU A C 1
ATOM 602 O O . GLU A 1 93 ? -27.257 -7.851 28.496 1.00 97.94 93 GLU A O 1
ATOM 607 N N . ALA A 1 94 ? -27.262 -6.341 26.823 1.00 97.31 94 ALA A N 1
ATOM 608 C CA . ALA A 1 94 ? -26.254 -5.462 27.403 1.00 97.31 94 ALA A CA 1
ATOM 609 C C . ALA A 1 94 ? -26.726 -4.878 28.740 1.00 97.31 94 ALA A C 1
ATOM 611 O O . ALA A 1 94 ? -25.989 -4.942 29.724 1.00 97.31 94 ALA A O 1
ATOM 612 N N . ALA A 1 95 ? -27.962 -4.375 28.820 1.00 97.56 95 ALA A N 1
ATOM 613 C CA . ALA A 1 95 ? -28.514 -3.834 30.060 1.00 97.56 95 ALA A CA 1
ATOM 614 C C . ALA A 1 95 ? -28.618 -4.897 31.162 1.00 97.56 95 ALA A C 1
ATOM 616 O O . ALA A 1 95 ? -28.237 -4.643 32.308 1.00 97.56 95 ALA A O 1
ATOM 617 N N . GLN A 1 96 ? -29.056 -6.113 30.819 1.00 97.75 96 GLN A N 1
ATOM 618 C CA . GLN A 1 96 ? -29.095 -7.229 31.764 1.00 97.75 96 GLN A CA 1
ATOM 619 C C . GLN A 1 96 ? -27.687 -7.639 32.226 1.00 97.75 96 GLN A C 1
ATOM 621 O O . GLN A 1 96 ? -27.464 -7.914 33.409 1.00 97.75 96 GLN A O 1
ATOM 626 N N . GLY A 1 97 ? -26.725 -7.706 31.303 1.00 97.06 97 GLY A N 1
ATOM 627 C CA . GLY A 1 97 ? -25.326 -8.004 31.601 1.00 97.06 97 GLY A CA 1
ATOM 628 C C . GLY A 1 97 ? -24.704 -6.968 32.536 1.00 97.06 97 GLY A C 1
ATOM 629 O O . GLY A 1 97 ? -24.137 -7.334 33.566 1.00 97.06 97 GLY A O 1
ATOM 630 N N . ILE A 1 98 ? -24.873 -5.685 32.217 1.00 97.44 98 ILE A N 1
ATOM 631 C CA . ILE A 1 98 ? -24.384 -4.557 33.016 1.00 97.44 98 ILE A CA 1
ATOM 632 C C . ILE A 1 98 ? -25.014 -4.556 34.412 1.00 97.44 98 ILE A C 1
ATOM 634 O O . ILE A 1 98 ? -24.283 -4.418 35.393 1.00 97.44 98 ILE A O 1
ATOM 638 N N . GLY A 1 99 ? -26.328 -4.776 34.520 1.00 97.06 99 GLY A N 1
ATOM 639 C CA . GLY A 1 99 ? -27.023 -4.861 35.807 1.00 97.06 99 GLY A CA 1
ATOM 640 C C . GLY A 1 99 ? -26.419 -5.929 36.721 1.00 97.06 99 GLY A C 1
ATOM 641 O O . GLY A 1 99 ? -26.046 -5.629 37.853 1.00 97.06 99 GLY A O 1
ATOM 642 N N . ARG A 1 100 ? -26.192 -7.143 36.196 1.00 97.56 100 ARG A N 1
ATOM 643 C CA . ARG A 1 100 ? -25.539 -8.230 36.951 1.00 97.56 100 ARG A CA 1
ATOM 644 C C . ARG A 1 100 ? -24.126 -7.869 37.414 1.00 97.56 100 ARG A C 1
ATOM 646 O O . ARG A 1 100 ? -23.734 -8.232 38.521 1.00 97.56 100 ARG A O 1
ATOM 653 N N . VAL A 1 101 ? -23.353 -7.167 36.583 1.00 97.25 101 VAL A N 1
ATOM 654 C CA . VAL A 1 101 ? -22.002 -6.718 36.956 1.00 97.25 101 VAL A CA 1
ATOM 655 C C . VAL A 1 101 ? -22.066 -5.672 38.069 1.00 97.25 101 VAL A C 1
ATOM 657 O O . VAL A 1 101 ? -21.332 -5.801 39.047 1.00 97.25 101 VAL A O 1
ATOM 660 N N . LYS A 1 102 ? -22.952 -4.675 37.966 1.00 96.81 102 LYS A N 1
ATOM 661 C CA . LYS A 1 102 ? -23.123 -3.643 39.004 1.00 96.81 102 LYS A CA 1
ATOM 662 C C . LYS A 1 102 ? -23.594 -4.248 40.334 1.00 96.81 102 LYS A C 1
ATOM 664 O O . LYS A 1 102 ? -23.002 -3.962 41.370 1.00 96.81 102 LYS A O 1
ATOM 669 N N . GLU A 1 103 ? -24.546 -5.181 40.305 1.00 97.44 103 GLU A N 1
ATOM 670 C CA . GLU A 1 103 ? -24.992 -5.921 41.499 1.00 97.44 103 GLU A CA 1
ATOM 671 C C . GLU A 1 103 ? -23.859 -6.716 42.168 1.00 97.44 103 GLU A C 1
ATOM 673 O O . GLU A 1 103 ? -23.764 -6.774 43.400 1.00 97.44 103 GLU A O 1
ATOM 678 N N . GLN A 1 104 ? -22.982 -7.333 41.369 1.00 96.94 104 GLN A N 1
ATOM 679 C CA . GLN A 1 104 ? -21.821 -8.047 41.889 1.00 96.94 104 GLN A CA 1
ATOM 680 C C . GLN A 1 104 ? -20.828 -7.086 42.553 1.00 96.94 104 GLN A C 1
ATOM 682 O O . GLN A 1 104 ? -20.382 -7.357 43.669 1.00 96.94 104 GLN A O 1
ATOM 687 N N . LEU A 1 105 ? -20.533 -5.950 41.914 1.00 96.81 105 LEU A N 1
ATOM 688 C CA . LEU A 1 105 ? -19.658 -4.920 42.477 1.00 96.81 105 LEU A CA 1
ATOM 689 C C . LEU A 1 105 ? -20.216 -4.399 43.817 1.00 96.81 105 LEU A C 1
ATOM 691 O O . LEU A 1 105 ? -19.475 -4.311 44.801 1.00 96.81 105 LEU A O 1
ATOM 695 N N . ASP A 1 106 ? -21.524 -4.135 43.900 1.00 96.75 106 ASP A N 1
ATOM 696 C CA . ASP A 1 106 ? -22.204 -3.755 45.147 1.00 96.75 106 ASP A CA 1
ATOM 697 C C . ASP A 1 106 ? -22.055 -4.828 46.242 1.00 96.75 106 ASP A C 1
ATOM 699 O O . ASP A 1 106 ? -21.877 -4.526 47.430 1.00 96.75 106 ASP A O 1
ATOM 703 N N . SER A 1 107 ? -22.147 -6.106 45.858 1.00 97.19 107 SER A N 1
ATOM 704 C CA . SER A 1 107 ? -21.955 -7.250 46.758 1.00 97.19 107 SER A CA 1
ATOM 70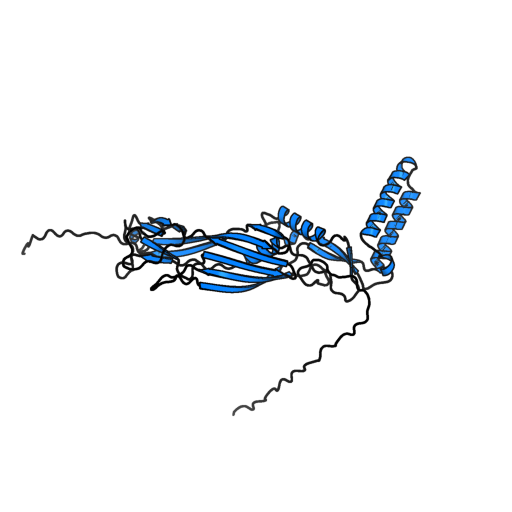5 C C . SER A 1 107 ? -20.534 -7.296 47.319 1.00 97.19 107 SER A C 1
ATOM 707 O O . SER A 1 107 ? -20.348 -7.526 48.519 1.00 97.19 107 SER A O 1
ATOM 709 N N . ASP A 1 108 ? -19.536 -7.045 46.473 1.00 96.12 108 ASP A N 1
ATOM 710 C CA . ASP A 1 108 ? -18.121 -7.090 46.839 1.00 96.12 108 ASP A CA 1
ATOM 711 C C . ASP A 1 108 ? -17.769 -5.983 47.837 1.00 96.12 108 ASP A C 1
ATOM 713 O O . ASP A 1 108 ? -17.121 -6.247 48.854 1.00 96.12 108 ASP A O 1
ATOM 717 N N . VAL A 1 109 ? -18.288 -4.769 47.634 1.00 96.19 109 VAL A N 1
ATOM 718 C CA . VAL A 1 109 ? -18.153 -3.658 48.593 1.00 96.19 109 VAL A CA 1
ATOM 719 C C . VAL A 1 109 ? -18.768 -4.009 49.953 1.00 96.19 109 VAL A C 1
ATOM 721 O O . VAL A 1 109 ? -18.178 -3.718 51.001 1.00 96.19 109 VAL A O 1
ATOM 724 N N . LYS A 1 110 ? -19.947 -4.647 49.964 1.00 95.81 110 LYS A N 1
ATOM 725 C CA . LYS A 1 110 ? -20.635 -5.058 51.203 1.00 95.81 110 LYS A CA 1
ATOM 726 C C . LYS A 1 110 ? -19.860 -6.132 51.969 1.00 95.81 110 LYS A C 1
ATOM 728 O O . LYS A 1 110 ? -19.843 -6.094 53.199 1.00 95.81 110 LYS A O 1
ATOM 733 N N . LYS A 1 111 ? -19.222 -7.068 51.260 1.00 96.19 111 LYS A N 1
ATOM 734 C CA . LYS A 1 111 ? -18.462 -8.195 51.836 1.00 96.19 111 LYS A CA 1
ATOM 735 C C . LYS A 1 111 ? -17.004 -7.855 52.157 1.00 96.19 111 LYS A C 1
ATOM 737 O O . LYS A 1 111 ? -16.343 -8.632 52.846 1.00 96.19 111 LYS A O 1
ATOM 742 N N . ALA A 1 112 ? -16.493 -6.725 51.672 1.00 95.00 112 ALA A N 1
ATOM 743 C CA . ALA A 1 112 ? -15.101 -6.339 51.853 1.00 95.00 112 ALA A CA 1
ATOM 744 C C . ALA A 1 112 ? -14.729 -6.185 53.346 1.00 95.00 112 ALA A C 1
ATOM 746 O O . ALA A 1 112 ? -15.379 -5.420 54.070 1.00 95.00 112 ALA A O 1
ATOM 747 N N . PRO A 1 113 ? -13.642 -6.831 53.819 1.00 93.56 113 PRO A N 1
ATOM 748 C CA . PRO A 1 113 ? -13.116 -6.606 55.162 1.00 93.56 113 PRO A CA 1
ATOM 749 C C . PRO A 1 113 ? -12.762 -5.132 55.377 1.00 93.56 113 PRO A C 1
ATOM 751 O O . PRO A 1 113 ? -12.288 -4.464 54.455 1.00 93.56 113 PRO A O 1
ATOM 754 N N . GLY A 1 114 ? -12.919 -4.627 56.605 1.00 91.88 114 GLY A N 1
ATOM 755 C CA . GLY A 1 114 ? -12.738 -3.201 56.918 1.00 91.88 114 GLY A CA 1
ATOM 756 C C . GLY A 1 114 ? -11.411 -2.605 56.426 1.00 91.88 114 GLY A C 1
ATOM 757 O O . GLY A 1 114 ? -11.395 -1.494 55.902 1.00 91.88 114 GLY A O 1
ATOM 758 N N . GLN A 1 115 ? -10.319 -3.375 56.495 1.00 92.56 115 GLN A N 1
ATOM 759 C CA . GLN A 1 115 ? -8.990 -2.966 56.021 1.00 92.56 115 GLN A CA 1
ATOM 760 C C . GLN A 1 115 ? -8.877 -2.795 54.492 1.00 92.56 115 GLN A C 1
ATOM 762 O O . GLN A 1 115 ? -8.027 -2.040 54.028 1.00 92.56 115 GLN A O 1
ATOM 767 N N . TYR A 1 116 ? -9.738 -3.451 53.705 1.00 93.00 116 TYR A N 1
ATOM 768 C CA . TYR A 1 116 ? -9.739 -3.385 52.236 1.00 93.00 116 TYR A CA 1
ATOM 769 C C . TYR A 1 116 ? -10.922 -2.601 51.661 1.00 93.00 116 TYR A C 1
ATOM 771 O O . TYR A 1 116 ? -10.900 -2.255 50.482 1.00 93.00 116 TYR A O 1
ATOM 779 N N . LYS A 1 117 ? -11.930 -2.271 52.478 1.00 94.62 117 LYS A N 1
ATOM 780 C CA . LYS A 1 117 ? -13.188 -1.655 52.031 1.00 94.62 117 LYS A CA 1
ATOM 781 C C . LYS A 1 117 ? -12.995 -0.388 51.193 1.00 94.62 117 LYS A C 1
ATOM 783 O O . LYS A 1 117 ? -13.661 -0.228 50.181 1.00 94.62 117 LYS A O 1
ATOM 788 N N . LYS A 1 118 ? -12.037 0.476 51.554 1.00 95.06 118 LYS A N 1
ATOM 789 C CA . LYS A 1 118 ? -11.712 1.686 50.769 1.00 95.06 118 LYS A CA 1
ATOM 790 C C . LYS A 1 118 ? -11.164 1.369 49.374 1.00 95.06 118 LYS A C 1
ATOM 792 O O . LYS A 1 118 ? -11.491 2.070 48.427 1.00 95.06 118 LYS A O 1
ATOM 797 N N . ARG A 1 119 ? -10.329 0.333 49.251 1.00 96.00 119 ARG A N 1
ATOM 798 C CA . ARG A 1 119 ? -9.773 -0.098 47.961 1.00 96.00 119 ARG A CA 1
ATOM 799 C C . ARG A 1 119 ? -10.862 -0.710 47.085 1.00 96.00 119 ARG A C 1
ATOM 801 O O . ARG A 1 119 ? -10.979 -0.322 45.937 1.00 96.00 119 ARG A O 1
ATOM 808 N N . VAL A 1 120 ? -11.686 -1.592 47.654 1.00 96.75 120 VAL A N 1
ATOM 809 C CA . VAL A 1 120 ? -12.797 -2.224 46.925 1.00 96.75 120 VAL A CA 1
ATOM 810 C C . VAL A 1 120 ? -13.825 -1.186 46.472 1.00 96.75 120 VAL A C 1
ATOM 812 O O . VAL A 1 120 ? -14.278 -1.253 45.339 1.00 96.75 120 VAL A O 1
ATOM 815 N N . GLN A 1 121 ? -14.139 -0.185 47.306 1.00 96.88 121 GLN A N 1
ATOM 816 C CA . GLN A 1 121 ? -14.998 0.932 46.899 1.00 96.88 121 GLN A CA 1
ATOM 817 C C . GLN A 1 121 ? -14.404 1.704 45.715 1.00 96.88 121 GLN A C 1
ATOM 819 O O . GLN A 1 121 ? -15.110 2.007 44.764 1.00 96.88 121 GLN A O 1
ATOM 824 N N . LYS A 1 122 ? -13.098 1.987 45.743 1.00 96.94 122 LYS A N 1
ATOM 825 C CA . LYS A 1 122 ? -12.425 2.652 44.626 1.00 96.94 122 LYS A CA 1
ATOM 826 C C . LYS A 1 122 ? -12.509 1.819 43.339 1.00 96.94 122 LYS A C 1
ATOM 828 O O . LYS A 1 122 ? -12.866 2.360 42.299 1.00 96.94 122 LYS A O 1
ATOM 833 N N . ASP A 1 123 ? -12.222 0.520 43.418 1.00 96.31 123 ASP A N 1
ATOM 834 C CA . ASP A 1 123 ? -12.288 -0.389 42.267 1.00 96.31 123 ASP A CA 1
ATOM 835 C C . ASP A 1 123 ? -13.731 -0.491 41.717 1.00 96.31 123 ASP A C 1
ATOM 837 O O . ASP A 1 123 ? -13.932 -0.517 40.501 1.00 96.31 123 ASP A O 1
ATOM 841 N N . HIS A 1 124 ? -14.737 -0.490 42.603 1.00 97.44 124 HIS A N 1
ATOM 842 C CA . HIS A 1 124 ? -16.163 -0.415 42.266 1.00 97.44 124 HIS A CA 1
ATOM 843 C C . HIS A 1 124 ? -16.500 0.859 41.482 1.00 97.44 124 HIS A C 1
ATOM 845 O O . HIS A 1 124 ? -17.110 0.788 40.411 1.00 97.44 124 HIS A O 1
ATOM 851 N N . ASP A 1 125 ? -16.103 2.020 42.005 1.00 97.56 125 ASP A N 1
ATOM 852 C CA . ASP A 1 125 ? -16.426 3.318 41.412 1.00 97.56 125 ASP A CA 1
ATOM 853 C C . ASP A 1 125 ? -15.756 3.462 40.036 1.00 97.56 125 ASP A C 1
ATOM 855 O O . ASP A 1 125 ? -16.405 3.848 39.063 1.00 97.56 125 ASP A O 1
ATOM 859 N N . GLU A 1 126 ? -14.487 3.052 39.914 1.00 97.38 126 GLU A N 1
ATOM 860 C CA . GLU A 1 126 ? -13.752 3.038 38.642 1.00 97.38 126 GLU A CA 1
ATOM 861 C C . GLU A 1 126 ? -14.368 2.073 37.615 1.00 97.38 126 GLU A C 1
ATOM 863 O O . GLU A 1 126 ? -14.416 2.378 36.417 1.00 97.38 126 GLU A O 1
ATOM 868 N N . ALA A 1 127 ? -14.834 0.898 38.049 1.00 96.75 127 ALA A N 1
ATOM 869 C CA . ALA A 1 127 ? -15.495 -0.062 37.169 1.00 96.75 127 ALA A CA 1
ATOM 870 C C . ALA A 1 127 ? -16.852 0.457 36.679 1.00 96.75 127 ALA A C 1
ATOM 872 O O . ALA A 1 127 ? -17.118 0.398 35.479 1.00 96.75 127 ALA A O 1
ATOM 873 N N . THR A 1 128 ? -17.666 1.010 37.579 1.00 96.50 128 THR A N 1
ATOM 874 C CA . THR A 1 128 ? -18.980 1.587 37.258 1.00 96.50 128 THR A CA 1
ATOM 875 C C . THR A 1 128 ? -18.835 2.756 36.290 1.00 96.50 128 THR A C 1
ATOM 877 O O . THR A 1 128 ? -19.451 2.751 35.227 1.00 96.50 128 THR A O 1
ATOM 880 N N . GLN A 1 129 ? -17.918 3.687 36.574 1.00 96.81 129 GLN A N 1
ATOM 881 C CA . GLN A 1 129 ? -17.638 4.819 35.691 1.00 96.81 129 GLN A CA 1
ATOM 882 C C . GLN A 1 129 ? -17.172 4.368 34.298 1.00 96.81 129 GLN A C 1
ATOM 884 O O . GLN A 1 129 ? -17.549 4.963 33.288 1.00 96.81 129 GLN A O 1
ATOM 889 N N . ARG A 1 130 ? -16.354 3.310 34.216 1.00 96.25 130 ARG A N 1
ATOM 890 C CA . ARG A 1 130 ? -15.911 2.750 32.931 1.00 96.25 130 ARG A CA 1
ATOM 891 C C . ARG A 1 130 ? -17.055 2.087 32.165 1.00 96.25 130 ARG A C 1
ATOM 893 O O . ARG A 1 130 ? -17.078 2.196 30.944 1.00 96.25 130 ARG A O 1
ATOM 900 N N . ILE A 1 131 ? -17.970 1.403 32.851 1.00 96.31 131 ILE A N 1
ATOM 901 C CA . ILE A 1 131 ? -19.162 0.812 32.228 1.00 96.31 131 ILE A CA 1
ATOM 902 C C . ILE A 1 131 ? -20.031 1.914 31.629 1.00 96.31 131 ILE A C 1
ATOM 904 O O . ILE A 1 131 ? -20.317 1.851 30.438 1.00 96.31 131 ILE A O 1
ATOM 908 N N . ASP A 1 132 ? -20.362 2.942 32.411 1.00 94.75 132 ASP A N 1
ATOM 909 C CA . ASP A 1 132 ? -21.230 4.036 31.961 1.00 94.75 132 ASP A CA 1
ATOM 910 C C . ASP A 1 132 ? -20.590 4.822 30.807 1.00 94.75 132 ASP A C 1
ATOM 912 O O . ASP A 1 132 ? -21.266 5.203 29.856 1.00 94.75 132 ASP A O 1
ATOM 916 N N . LYS A 1 133 ? -19.261 4.992 30.830 1.00 95.50 133 LYS A N 1
ATOM 917 C CA . LYS A 1 133 ? -18.515 5.584 29.712 1.00 95.50 133 LYS A CA 1
ATOM 918 C C . LYS A 1 133 ? -18.532 4.710 28.453 1.00 95.50 133 LYS A C 1
ATOM 920 O O . LYS A 1 133 ? -18.579 5.237 27.349 1.00 95.50 133 LYS A O 1
ATOM 925 N N . ASN A 1 134 ? -18.415 3.391 28.601 1.00 95.81 134 ASN A N 1
ATOM 926 C CA . ASN A 1 134 ? -18.351 2.467 27.467 1.00 95.81 134 ASN A CA 1
ATOM 927 C C . ASN A 1 134 ? -19.732 2.142 26.883 1.00 95.81 134 ASN A C 1
ATOM 929 O O . ASN A 1 134 ? -19.798 1.675 25.751 1.00 95.81 134 ASN A O 1
ATOM 933 N N . TYR A 1 135 ? -20.799 2.336 27.654 1.00 96.38 135 TYR A N 1
ATOM 934 C CA . TYR A 1 135 ? -22.183 2.083 27.264 1.00 96.38 135 TYR A CA 1
ATOM 935 C C . TYR A 1 135 ? -23.052 3.282 27.673 1.00 96.38 135 TYR A C 1
ATOM 937 O O . TYR A 1 135 ? -23.860 3.171 28.599 1.00 96.38 135 TYR A O 1
ATOM 945 N N . PRO A 1 136 ? -22.861 4.449 27.034 1.00 94.56 136 PRO A N 1
ATOM 946 C CA . PRO A 1 136 ? -23.618 5.648 27.372 1.00 94.56 136 PRO A CA 1
ATOM 947 C C . PRO A 1 136 ? -25.117 5.401 27.178 1.00 94.56 136 PRO A C 1
ATOM 949 O O . PRO A 1 136 ? -25.528 4.802 26.190 1.00 94.56 136 PRO A O 1
ATOM 952 N N . ASP A 1 137 ? -25.935 5.833 28.136 1.00 94.38 137 ASP A N 1
ATOM 953 C CA . ASP A 1 137 ? -27.399 5.722 28.087 1.00 94.38 137 ASP A CA 1
ATOM 954 C C . ASP A 1 137 ? -27.945 4.300 27.825 1.00 94.38 137 ASP A C 1
ATOM 956 O O . ASP A 1 137 ? -29.069 4.140 27.341 1.00 94.38 137 ASP A O 1
ATOM 960 N N . TYR A 1 138 ? -27.200 3.244 28.190 1.00 95.44 138 TYR A N 1
ATOM 961 C CA . TYR A 1 138 ? -27.598 1.847 27.945 1.00 95.44 138 TYR A CA 1
ATOM 962 C C . TYR A 1 138 ? -28.969 1.476 28.515 1.00 95.44 138 TYR A C 1
ATOM 964 O O . TYR A 1 138 ? -29.667 0.631 27.957 1.00 95.44 138 TYR A O 1
ATOM 972 N N . GLU A 1 139 ? -29.381 2.120 29.607 1.00 95.44 139 GLU A N 1
ATOM 973 C CA . GLU A 1 139 ? -30.680 1.891 30.240 1.00 95.44 139 GLU A CA 1
ATOM 974 C C . GLU A 1 139 ? -31.845 2.296 29.333 1.00 95.44 139 GLU A C 1
ATOM 976 O O . GLU A 1 139 ? -32.909 1.680 29.400 1.00 95.44 139 GLU A O 1
ATOM 981 N N . SER A 1 140 ? -31.644 3.264 28.432 1.00 96.94 140 SER A N 1
ATOM 982 C CA . SER A 1 140 ? -32.654 3.658 27.442 1.00 96.94 140 SER A CA 1
ATOM 983 C C . SER A 1 140 ? -32.914 2.571 26.390 1.00 96.94 140 SER A C 1
ATOM 985 O O . SER A 1 140 ? -33.967 2.563 25.753 1.00 96.94 140 SER A O 1
ATOM 987 N N . HIS A 1 141 ? -31.993 1.613 26.253 1.00 95.44 141 HIS A N 1
ATOM 988 C CA . HIS A 1 141 ? -32.062 0.504 25.302 1.00 95.44 141 HIS A CA 1
ATOM 989 C C . HIS A 1 141 ? -32.397 -0.837 25.967 1.00 95.44 141 HIS A C 1
ATOM 991 O O . HIS A 1 141 ? -32.398 -1.869 25.300 1.00 95.44 141 HIS A O 1
ATOM 997 N N . LYS A 1 142 ? -32.710 -0.851 27.269 1.00 96.44 142 LYS A N 1
ATOM 998 C CA . LYS A 1 142 ? -32.884 -2.082 28.064 1.00 96.44 142 LYS A CA 1
ATOM 999 C C . LYS A 1 142 ? -34.005 -3.018 27.596 1.00 96.44 142 LYS A C 1
ATOM 1001 O O . LYS A 1 142 ? -34.013 -4.183 27.975 1.00 96.44 142 LYS A O 1
ATOM 1006 N N . ASP A 1 143 ? -34.955 -2.507 26.817 1.00 96.75 143 ASP A N 1
ATOM 1007 C CA . ASP A 1 143 ? -36.080 -3.278 26.278 1.00 96.75 143 ASP A CA 1
ATOM 1008 C C . ASP A 1 143 ? -35.916 -3.557 24.763 1.00 96.75 143 ASP A C 1
ATOM 1010 O O . ASP A 1 143 ? -36.770 -4.204 24.154 1.00 96.75 143 ASP A O 1
ATOM 1014 N N . ASP A 1 144 ? -34.822 -3.092 24.142 1.00 95.69 144 ASP A N 1
ATOM 1015 C CA . ASP A 1 144 ? -34.548 -3.286 22.715 1.00 95.69 144 ASP A CA 1
ATOM 1016 C C . ASP A 1 144 ? -33.832 -4.624 22.465 1.00 95.69 144 ASP A C 1
ATOM 1018 O O . ASP A 1 144 ? -32.693 -4.846 22.880 1.00 95.69 144 ASP A O 1
ATOM 1022 N N . THR A 1 145 ? -34.515 -5.523 21.757 1.00 96.38 145 THR A N 1
ATOM 1023 C CA . THR A 1 145 ? -34.038 -6.876 21.419 1.00 96.38 145 THR A CA 1
ATOM 1024 C C . THR A 1 145 ? -33.461 -6.982 20.006 1.00 96.38 145 THR A C 1
ATOM 1026 O O . THR A 1 145 ? -33.086 -8.072 19.570 1.00 96.38 145 THR A O 1
ATOM 1029 N N . GLN A 1 146 ? -33.406 -5.876 19.263 1.00 93.69 146 GLN A N 1
ATOM 1030 C CA . GLN A 1 146 ? -33.015 -5.862 17.855 1.00 93.69 146 GLN A CA 1
ATOM 1031 C C . GLN A 1 146 ? -31.829 -4.932 17.583 1.00 93.69 146 GLN A C 1
ATOM 1033 O O . GLN A 1 146 ? -30.935 -5.311 16.821 1.00 93.69 146 GLN A O 1
ATOM 1038 N N . GLY A 1 147 ? -31.807 -3.740 18.185 1.00 93.56 147 GLY A N 1
ATOM 1039 C CA . GLY A 1 147 ? -30.658 -2.838 18.158 1.00 93.56 147 GLY A CA 1
ATOM 1040 C C . GLY A 1 147 ? -29.477 -3.431 18.921 1.00 93.56 147 GLY A C 1
ATOM 1041 O O . GLY A 1 147 ? -29.660 -4.248 19.828 1.00 93.56 147 GLY A O 1
ATOM 1042 N N . ARG A 1 148 ? -28.255 -3.058 18.532 1.00 94.69 148 ARG A N 1
ATOM 1043 C CA . ARG A 1 148 ? -27.023 -3.671 19.046 1.00 94.69 148 ARG A CA 1
ATOM 1044 C C . ARG A 1 148 ? -25.974 -2.651 19.433 1.00 94.69 148 ARG A C 1
ATOM 1046 O O . ARG A 1 148 ? -25.789 -1.629 18.774 1.00 94.69 148 ARG A O 1
ATOM 1053 N N . TRP A 1 149 ? -25.215 -3.013 20.457 1.00 95.56 149 TRP A N 1
ATOM 1054 C CA . TRP A 1 149 ? -23.940 -2.390 20.758 1.00 95.56 149 TRP A CA 1
ATOM 1055 C C . TRP A 1 149 ? -22.859 -2.956 19.849 1.00 95.56 149 TRP A C 1
ATOM 1057 O O . TRP A 1 149 ? -22.733 -4.168 19.686 1.00 95.56 149 TRP A O 1
ATOM 1067 N N . TYR A 1 150 ? -22.051 -2.076 19.277 1.00 94.12 150 TYR A N 1
ATOM 1068 C CA . TYR A 1 150 ? -20.877 -2.440 18.503 1.00 94.12 150 TYR A CA 1
ATOM 1069 C C . TYR A 1 150 ? -19.631 -2.000 19.252 1.00 94.12 150 TYR A C 1
ATOM 1071 O O . TYR A 1 150 ? -19.524 -0.834 19.613 1.00 94.12 150 TYR A O 1
ATOM 1079 N N . GLY A 1 151 ? -18.678 -2.908 19.453 1.00 93.12 151 GLY A N 1
ATOM 1080 C CA . GLY A 1 151 ? -17.423 -2.622 20.146 1.00 93.12 151 GLY A CA 1
ATOM 1081 C C . GLY A 1 151 ? -16.240 -2.522 19.192 1.00 93.12 151 GLY A C 1
ATOM 1082 O O . GLY A 1 151 ? -16.142 -3.290 18.231 1.00 93.12 151 GLY A O 1
ATOM 1083 N N . ARG A 1 152 ? -15.310 -1.599 19.459 1.00 93.31 152 ARG A N 1
ATOM 1084 C CA . ARG A 1 152 ? -14.056 -1.498 18.695 1.00 93.31 152 ARG A CA 1
ATOM 1085 C C . ARG A 1 152 ? -13.267 -2.803 18.765 1.00 93.31 152 ARG A C 1
ATOM 1087 O O . ARG A 1 152 ? -13.023 -3.339 19.848 1.00 93.31 152 ARG A O 1
ATOM 1094 N N . TYR A 1 153 ? -12.815 -3.278 17.613 1.00 91.75 153 TYR A N 1
ATOM 1095 C CA . TYR A 1 153 ? -12.059 -4.512 17.476 1.00 91.75 153 TYR A CA 1
ATOM 1096 C C . TYR A 1 153 ? -11.015 -4.387 16.363 1.00 91.75 153 TYR A C 1
ATOM 1098 O O . TYR A 1 153 ? -11.282 -3.817 15.310 1.00 91.75 153 TYR A O 1
ATOM 1106 N N . CYS A 1 154 ? -9.825 -4.944 16.584 1.00 92.94 154 CYS A N 1
ATOM 1107 C CA . CYS A 1 154 ? -8.787 -5.041 15.562 1.00 92.94 154 CYS A CA 1
ATOM 1108 C C . CYS A 1 154 ? -8.328 -6.493 15.428 1.00 92.94 154 CYS A C 1
ATOM 1110 O O . CYS A 1 154 ? -7.926 -7.119 16.411 1.00 92.94 154 CYS A O 1
ATOM 1112 N N . ASP A 1 155 ? -8.354 -7.008 14.203 1.00 91.31 155 ASP A N 1
ATOM 1113 C CA . ASP A 1 155 ? -7.924 -8.355 13.851 1.00 91.31 155 ASP A CA 1
ATOM 1114 C C . ASP A 1 155 ? -6.536 -8.312 13.208 1.00 91.31 155 ASP A C 1
ATOM 1116 O O . ASP A 1 155 ? -6.367 -8.059 12.012 1.00 91.31 155 ASP A O 1
ATOM 1120 N N . ALA A 1 156 ? -5.519 -8.584 14.022 1.00 91.31 156 ALA A N 1
ATOM 1121 C CA . ALA A 1 156 ? -4.129 -8.566 13.592 1.00 91.31 156 ALA A CA 1
ATOM 1122 C C . ALA A 1 156 ? -3.818 -9.587 12.480 1.00 91.31 156 ALA A C 1
ATOM 1124 O O . ALA A 1 156 ? -2.873 -9.390 11.714 1.00 91.31 156 ALA A O 1
ATOM 1125 N N . SER A 1 157 ? -4.606 -10.659 12.342 1.00 89.88 157 SER A N 1
ATOM 1126 C CA . SER A 1 157 ? -4.376 -11.660 11.293 1.00 89.88 157 SER A CA 1
ATOM 1127 C C . SER A 1 157 ? -4.546 -11.084 9.878 1.00 89.88 157 SER A C 1
ATOM 1129 O O . SER A 1 157 ? -3.892 -11.548 8.943 1.00 89.88 157 SER A O 1
ATOM 1131 N N . ARG A 1 158 ? -5.322 -9.998 9.733 1.00 87.62 158 ARG A N 1
ATOM 1132 C CA . ARG A 1 158 ? -5.599 -9.305 8.459 1.00 87.62 158 ARG A CA 1
ATOM 1133 C C . ARG A 1 158 ? -4.409 -8.509 7.902 1.00 87.62 158 ARG A C 1
ATOM 1135 O O . ARG A 1 158 ? -4.461 -8.005 6.779 1.00 87.62 158 ARG A O 1
ATOM 1142 N N . LEU A 1 159 ? -3.316 -8.413 8.660 1.00 86.12 159 LEU A N 1
ATOM 1143 C CA . LEU A 1 159 ? -2.055 -7.792 8.237 1.00 86.12 159 LEU A CA 1
ATOM 1144 C C . LEU A 1 159 ? -0.994 -8.798 7.772 1.00 86.12 159 LEU A C 1
ATOM 1146 O O . LEU A 1 159 ? 0.150 -8.392 7.566 1.00 86.12 159 LEU A O 1
ATOM 1150 N N . SER A 1 160 ? -1.348 -10.074 7.599 1.00 84.69 160 SER A N 1
ATOM 1151 C CA . SER A 1 160 ? -0.432 -11.129 7.138 1.00 84.69 160 SER A CA 1
ATOM 1152 C C . SER A 1 160 ? 0.879 -11.176 7.948 1.00 84.69 160 SER A C 1
ATOM 1154 O O . SER A 1 160 ? 1.962 -11.008 7.385 1.00 84.69 160 SER A O 1
ATOM 1156 N N . PRO A 1 161 ? 0.823 -11.407 9.276 1.00 81.75 161 PRO A N 1
ATOM 1157 C CA . PRO A 1 161 ? 1.982 -11.310 10.175 1.00 81.75 161 PRO A CA 1
ATOM 1158 C C . PRO A 1 161 ? 3.188 -12.175 9.780 1.00 81.75 161 PRO A C 1
ATOM 1160 O O . PRO A 1 161 ? 4.311 -11.850 10.150 1.00 81.75 161 PRO A O 1
ATOM 1163 N N . GLY A 1 162 ? 2.975 -13.266 9.037 1.00 80.88 162 GLY A N 1
ATOM 1164 C CA . GLY A 1 162 ? 4.053 -14.142 8.568 1.00 80.88 162 GLY A CA 1
ATOM 1165 C C . GLY A 1 162 ? 4.861 -13.591 7.388 1.00 80.88 162 GLY A C 1
ATOM 1166 O O . GLY A 1 162 ? 5.982 -14.040 7.172 1.00 80.88 162 GLY A O 1
ATOM 1167 N N . THR A 1 163 ? 4.318 -12.637 6.628 1.00 83.94 163 THR A N 1
ATOM 1168 C CA . THR A 1 163 ? 4.946 -12.107 5.403 1.00 83.94 163 THR A CA 1
ATOM 1169 C C . THR A 1 163 ? 5.109 -10.593 5.410 1.00 83.94 163 THR A C 1
ATOM 1171 O O . THR A 1 163 ? 5.836 -10.066 4.575 1.00 83.94 163 THR A O 1
ATOM 1174 N N . ASN A 1 164 ? 4.456 -9.882 6.332 1.00 82.31 164 ASN A N 1
ATOM 1175 C CA . ASN A 1 164 ? 4.576 -8.437 6.458 1.00 82.31 164 ASN A CA 1
ATOM 1176 C C . ASN A 1 164 ? 5.787 -8.063 7.341 1.00 82.31 164 ASN A C 1
ATOM 1178 O O . ASN A 1 164 ? 5.712 -8.202 8.567 1.00 82.31 164 ASN A O 1
ATOM 1182 N N . PRO A 1 165 ? 6.886 -7.537 6.764 1.00 83.69 165 PRO A N 1
ATOM 1183 C CA . PRO A 1 165 ? 8.082 -7.180 7.527 1.00 83.69 165 PRO A CA 1
ATOM 1184 C C . PRO A 1 165 ? 7.839 -6.023 8.509 1.00 83.69 165 PRO A C 1
ATOM 1186 O O . PRO A 1 165 ? 8.543 -5.915 9.509 1.00 83.69 165 PRO A O 1
ATOM 1189 N N . THR A 1 166 ? 6.826 -5.185 8.260 1.00 84.94 166 THR A N 1
ATOM 1190 C CA . THR A 1 166 ? 6.442 -4.043 9.106 1.00 84.94 166 THR A CA 1
ATOM 1191 C C . THR A 1 166 ? 5.202 -4.331 9.954 1.00 84.94 166 THR A C 1
ATOM 1193 O O . THR A 1 166 ? 4.575 -3.405 10.459 1.00 84.94 166 THR A O 1
ATOM 1196 N N . PHE A 1 167 ? 4.842 -5.607 10.156 1.00 88.44 167 PHE A N 1
ATOM 1197 C CA . PHE A 1 167 ? 3.595 -6.024 10.814 1.00 88.44 167 PHE A CA 1
ATOM 1198 C C . PHE A 1 167 ? 3.294 -5.297 12.135 1.00 88.44 167 PHE A C 1
ATOM 1200 O O . PHE A 1 167 ? 2.190 -4.788 12.315 1.00 88.44 167 PHE A O 1
ATOM 1207 N N . LYS A 1 168 ? 4.258 -5.243 13.065 1.00 89.31 168 LYS A N 1
ATOM 1208 C CA . LYS A 1 168 ? 4.046 -4.627 14.388 1.00 89.31 168 LYS A CA 1
ATOM 1209 C C . LYS A 1 168 ? 3.761 -3.130 14.281 1.00 89.31 168 LYS A C 1
ATOM 1211 O O . LYS A 1 168 ? 2.881 -2.624 14.968 1.00 89.31 168 LYS A O 1
ATOM 1216 N N . GLU A 1 169 ? 4.507 -2.442 13.424 1.00 88.50 169 GLU A N 1
ATOM 1217 C CA . GLU A 1 169 ? 4.367 -1.004 13.201 1.00 88.50 169 GLU A CA 1
ATOM 1218 C C . GLU A 1 169 ? 3.058 -0.684 12.479 1.00 88.50 169 GLU A C 1
ATOM 1220 O O . GLU A 1 169 ? 2.370 0.263 12.852 1.00 88.50 169 GLU A O 1
ATOM 1225 N N . ASP A 1 170 ? 2.689 -1.499 11.489 1.00 86.62 170 ASP A N 1
ATOM 1226 C CA . ASP A 1 170 ? 1.432 -1.365 10.757 1.00 86.62 170 ASP A CA 1
ATOM 1227 C C . ASP A 1 170 ? 0.231 -1.571 11.679 1.00 86.62 170 ASP A C 1
ATOM 1229 O O . ASP A 1 170 ? -0.681 -0.750 11.682 1.00 86.62 170 ASP A O 1
ATOM 1233 N N . LEU A 1 171 ? 0.246 -2.617 12.513 1.00 91.00 171 LEU A N 1
ATOM 1234 C CA . LEU A 1 171 ? -0.836 -2.880 13.462 1.00 91.00 171 LEU A CA 1
ATOM 1235 C C . LEU A 1 171 ? -0.989 -1.745 14.477 1.00 91.00 171 LEU A C 1
ATOM 1237 O O . LEU A 1 171 ? -2.111 -1.332 14.768 1.00 91.00 171 LEU A O 1
ATOM 1241 N N . GLU A 1 172 ? 0.125 -1.243 15.014 1.00 90.75 172 GLU A N 1
ATOM 1242 C CA . GLU A 1 172 ? 0.090 -0.141 15.974 1.00 90.75 172 GLU A CA 1
ATOM 1243 C C . GLU A 1 172 ? -0.488 1.127 15.344 1.00 90.75 172 GLU A C 1
ATOM 1245 O O . GLU A 1 172 ? -1.352 1.769 15.941 1.00 90.75 172 GLU A O 1
ATOM 1250 N N . LYS A 1 173 ? -0.058 1.466 14.122 1.00 87.12 173 LYS A N 1
ATOM 1251 C CA . LYS A 1 173 ? -0.546 2.644 13.396 1.00 87.12 173 LYS A CA 1
ATOM 1252 C C . LYS A 1 173 ? -2.025 2.530 13.040 1.00 87.12 173 LYS A C 1
ATOM 1254 O O . LYS A 1 173 ? -2.762 3.474 13.302 1.00 87.12 173 LYS A O 1
ATOM 1259 N N . GLU A 1 174 ? -2.465 1.388 12.508 1.00 88.94 174 GLU A N 1
ATOM 1260 C CA . GLU A 1 174 ? -3.882 1.143 12.194 1.00 88.94 174 GLU A CA 1
ATOM 1261 C C . GLU A 1 174 ? -4.754 1.266 13.443 1.00 88.94 174 GLU A C 1
ATOM 1263 O O . GLU A 1 174 ? -5.753 1.983 13.442 1.00 88.94 174 GLU A O 1
ATOM 1268 N N . ARG A 1 175 ? -4.349 0.614 14.540 1.00 91.81 175 ARG A N 1
ATOM 1269 C CA . ARG A 1 175 ? -5.096 0.662 15.799 1.00 91.81 175 ARG A CA 1
ATOM 1270 C C . ARG A 1 175 ? -5.152 2.077 16.358 1.00 91.81 175 ARG A C 1
ATOM 1272 O O . ARG A 1 175 ? -6.220 2.515 16.775 1.00 91.81 175 ARG A O 1
ATOM 1279 N N . LYS A 1 176 ? -4.017 2.779 16.380 1.00 89.56 176 LYS A N 1
ATOM 1280 C CA . LYS A 1 176 ? -3.943 4.155 16.872 1.00 89.56 176 LYS A CA 1
ATOM 1281 C C . LYS A 1 176 ? -4.873 5.061 16.070 1.00 89.56 176 LYS A C 1
ATOM 1283 O O . LYS A 1 176 ? -5.716 5.721 16.666 1.00 89.56 176 LYS A O 1
ATOM 1288 N N . ALA A 1 177 ? -4.760 5.039 14.745 1.00 85.56 177 ALA A N 1
ATOM 1289 C CA . ALA A 1 177 ? -5.556 5.901 13.885 1.00 85.56 177 ALA A CA 1
ATOM 1290 C C . ALA A 1 177 ? -7.057 5.582 13.990 1.00 85.56 177 ALA A C 1
ATOM 1292 O O . ALA A 1 177 ? -7.869 6.494 14.126 1.00 85.56 177 ALA A O 1
ATOM 1293 N N . PHE A 1 178 ? -7.424 4.296 14.052 1.00 89.12 178 PHE A N 1
ATOM 1294 C CA . PHE A 1 178 ? -8.808 3.892 14.286 1.00 89.12 178 PHE A CA 1
ATOM 1295 C C . PHE A 1 178 ? -9.337 4.377 15.643 1.00 89.12 178 PHE A C 1
ATOM 1297 O O . PHE A 1 178 ? -10.446 4.898 15.704 1.00 89.12 178 PHE A O 1
ATOM 1304 N N . TYR A 1 179 ? -8.571 4.226 16.728 1.00 90.50 179 TYR A N 1
ATOM 1305 C CA . TYR A 1 179 ? -9.018 4.591 18.079 1.00 90.50 179 TYR A CA 1
ATOM 1306 C C . TYR A 1 179 ? -9.054 6.103 18.316 1.00 90.50 179 TYR A C 1
ATOM 1308 O O . TYR A 1 179 ? -9.903 6.569 19.071 1.00 90.50 179 TYR A O 1
ATOM 1316 N N . GLU A 1 180 ? -8.155 6.867 17.692 1.00 87.25 180 GLU A N 1
ATOM 1317 C CA . GLU A 1 180 ? -8.174 8.335 17.738 1.00 87.25 180 GLU A CA 1
ATOM 1318 C C . GLU A 1 180 ? -9.364 8.894 16.956 1.00 87.25 180 GLU A C 1
ATOM 1320 O O . GLU A 1 180 ? -10.036 9.809 17.427 1.00 87.25 180 GLU A O 1
ATOM 1325 N N . ALA A 1 181 ? -9.663 8.310 15.795 1.00 83.88 181 ALA A N 1
ATOM 1326 C CA . ALA A 1 181 ? -10.781 8.734 14.962 1.00 83.88 181 ALA A CA 1
ATOM 1327 C C . ALA A 1 181 ? -12.145 8.200 15.454 1.00 83.88 181 ALA A C 1
ATOM 1329 O O . ALA A 1 181 ? -13.189 8.658 14.990 1.00 83.88 181 ALA A O 1
ATOM 1330 N N . ASN A 1 182 ? -12.138 7.241 16.388 1.00 87.50 182 ASN A N 1
ATOM 1331 C CA . ASN A 1 182 ? -13.319 6.626 16.994 1.00 87.50 182 ASN A CA 1
ATOM 1332 C C . ASN A 1 182 ? -13.090 6.477 18.509 1.00 87.50 182 ASN A C 1
ATOM 1334 O O . ASN A 1 182 ? -12.688 5.398 18.953 1.00 87.50 182 ASN A O 1
ATOM 1338 N N . PRO A 1 183 ? -13.275 7.546 19.306 1.00 88.81 183 PRO A N 1
ATOM 1339 C CA . PRO A 1 183 ? -12.900 7.564 20.723 1.00 88.81 183 PRO A CA 1
ATOM 1340 C C . PRO A 1 183 ? -13.769 6.656 21.601 1.00 88.81 183 PRO A C 1
ATOM 1342 O O . PRO A 1 183 ? -13.278 6.133 22.610 1.00 88.81 183 PRO A O 1
ATOM 1345 N N . ASP A 1 184 ? -15.026 6.446 21.213 1.00 90.56 184 ASP A N 1
ATOM 1346 C CA . ASP A 1 184 ? -15.983 5.645 21.968 1.00 90.56 184 ASP A CA 1
ATOM 1347 C C . ASP A 1 184 ? -15.630 4.159 21.906 1.00 90.56 184 ASP A C 1
ATOM 1349 O O . ASP A 1 184 ? -15.252 3.617 20.868 1.00 90.56 184 ASP A O 1
ATOM 1353 N N . GLN A 1 185 ? -15.701 3.476 23.051 1.00 92.50 185 GLN A N 1
ATOM 1354 C CA . GLN A 1 185 ? -15.373 2.053 23.102 1.00 92.50 185 GLN A CA 1
ATOM 1355 C C . GLN A 1 185 ? -16.448 1.212 22.418 1.00 92.50 185 GLN A C 1
ATOM 1357 O O . GLN A 1 185 ? -16.111 0.286 21.672 1.00 92.50 185 GLN A O 1
ATOM 1362 N N . ASN A 1 186 ? -17.710 1.542 22.694 1.00 94.38 186 ASN A N 1
ATOM 1363 C CA . ASN A 1 186 ? -18.856 0.954 22.037 1.00 94.38 186 ASN A CA 1
ATOM 1364 C C . ASN A 1 186 ? -19.800 2.048 21.552 1.00 94.38 186 ASN A C 1
ATOM 1366 O O . ASN A 1 186 ? -19.898 3.111 22.162 1.00 94.38 186 ASN A O 1
ATOM 1370 N N . ILE A 1 187 ? -20.524 1.739 20.485 1.00 93.69 187 ILE A N 1
ATOM 1371 C CA . ILE A 1 187 ? -21.549 2.604 19.912 1.00 93.69 187 ILE A CA 1
ATOM 1372 C C . ILE A 1 187 ? -22.852 1.832 19.762 1.00 93.69 187 ILE A C 1
ATOM 1374 O O . ILE A 1 187 ? -22.849 0.634 19.468 1.00 93.69 187 ILE A O 1
ATOM 1378 N N . TRP A 1 188 ? -23.965 2.519 19.989 1.00 94.75 188 TRP A N 1
ATOM 1379 C CA . TRP A 1 188 ? -25.294 1.959 19.810 1.00 94.75 188 TRP A CA 1
ATOM 1380 C C . TRP A 1 188 ? -25.748 2.114 18.361 1.00 94.75 188 TRP A C 1
ATOM 1382 O O . TRP A 1 188 ? -25.666 3.203 17.793 1.00 94.75 188 TRP A O 1
ATOM 1392 N N . VAL A 1 189 ? -26.260 1.035 17.773 1.00 93.19 189 VAL A N 1
ATOM 1393 C CA . VAL A 1 189 ? -26.829 1.038 16.424 1.00 93.19 189 VAL A CA 1
ATOM 1394 C C . VAL A 1 189 ? -28.242 0.451 16.486 1.00 93.19 189 VAL A C 1
ATOM 1396 O O . VAL A 1 189 ? -28.399 -0.736 16.791 1.00 93.19 189 VAL A O 1
ATOM 1399 N N . PRO A 1 190 ? -29.284 1.254 16.196 1.00 92.50 190 PRO A N 1
ATOM 1400 C CA . PRO A 1 190 ? -30.657 0.769 16.127 1.00 92.50 190 PRO A CA 1
ATOM 1401 C C . PRO A 1 190 ? -30.844 -0.327 15.074 1.00 92.50 190 PRO A C 1
ATOM 1403 O O . PRO A 1 190 ? -30.136 -0.385 14.067 1.00 92.50 190 PRO A O 1
ATOM 1406 N N . ALA A 1 191 ? -31.856 -1.169 15.261 1.00 89.94 191 ALA A N 1
ATOM 1407 C CA . ALA A 1 191 ? -32.205 -2.185 14.276 1.00 89.94 191 ALA A CA 1
ATOM 1408 C C . ALA A 1 191 ? -32.511 -1.569 12.899 1.00 89.94 191 ALA A C 1
ATOM 1410 O O . ALA A 1 191 ? -33.185 -0.545 12.792 1.00 89.94 191 ALA A O 1
ATOM 1411 N N . GLY A 1 192 ? -32.023 -2.209 11.834 1.00 84.88 192 GLY A N 1
ATOM 1412 C CA . GLY A 1 192 ? -32.232 -1.754 10.456 1.00 84.88 192 GLY A CA 1
ATOM 1413 C C . GLY A 1 192 ? -31.365 -0.565 10.027 1.00 84.88 192 GLY A C 1
ATOM 1414 O O . GLY A 1 192 ? -31.392 -0.212 8.850 1.00 84.88 192 GLY A O 1
ATOM 1415 N N . GLN A 1 193 ? -30.577 0.027 10.931 1.00 86.44 193 GLN A N 1
ATOM 1416 C CA . GLN A 1 193 ? -29.520 0.969 10.562 1.00 86.44 193 GLN A CA 1
ATOM 1417 C C . GLN A 1 193 ? -28.293 0.219 10.038 1.00 86.44 193 GLN A C 1
ATOM 1419 O O . GLN A 1 193 ? -28.055 -0.945 10.374 1.00 86.44 193 GLN A O 1
ATOM 1424 N N . GLN A 1 194 ? -27.512 0.893 9.194 1.00 81.69 194 GLN A N 1
ATOM 1425 C CA . GLN A 1 194 ? -26.279 0.320 8.671 1.00 81.69 194 GLN A CA 1
ATOM 1426 C C . GLN A 1 194 ? -25.265 0.134 9.803 1.00 81.69 194 GLN A C 1
ATOM 1428 O O . GLN A 1 194 ? -25.122 0.994 10.673 1.00 81.69 194 GLN A O 1
ATOM 1433 N N . ALA A 1 195 ? -24.543 -0.988 9.770 1.00 80.88 195 ALA A N 1
ATOM 1434 C CA . ALA A 1 195 ? -23.452 -1.213 10.700 1.00 80.88 195 ALA A CA 1
ATOM 1435 C C . ALA A 1 195 ? -22.376 -0.120 10.545 1.00 80.88 195 ALA A C 1
ATOM 1437 O O . ALA A 1 195 ? -22.217 0.447 9.456 1.00 80.88 195 ALA A O 1
ATOM 1438 N N . PRO A 1 196 ? -21.609 0.164 11.607 1.00 83.31 196 PRO A N 1
ATOM 1439 C CA . PRO A 1 196 ? -20.590 1.197 11.558 1.00 83.31 196 PRO A CA 1
ATOM 1440 C C . PRO A 1 196 ? -19.566 0.909 10.461 1.00 83.31 196 PRO A C 1
ATOM 1442 O O . PRO A 1 196 ? -19.170 -0.238 10.236 1.00 83.31 196 PRO A O 1
ATOM 1445 N N . ARG A 1 197 ? -19.133 1.966 9.776 1.00 82.25 197 ARG A N 1
ATOM 1446 C CA . ARG A 1 197 ? -18.202 1.846 8.656 1.00 82.25 197 ARG A CA 1
ATOM 1447 C C . ARG A 1 197 ? -16.830 1.379 9.152 1.00 82.25 197 ARG A C 1
ATOM 1449 O O . ARG A 1 197 ? -16.311 1.957 10.108 1.00 82.25 197 ARG A O 1
ATOM 1456 N N . PRO A 1 198 ? -16.210 0.371 8.519 1.00 81.25 198 PRO A N 1
ATOM 1457 C CA . PRO A 1 198 ? -14.871 -0.052 8.896 1.00 81.25 198 PRO A CA 1
ATOM 1458 C C . PRO A 1 198 ? -13.817 0.977 8.476 1.00 81.25 198 PRO A C 1
ATOM 1460 O O . PRO A 1 198 ? -14.003 1.710 7.504 1.00 81.25 198 PRO A O 1
ATOM 1463 N N . TYR A 1 199 ? -12.687 0.996 9.179 1.00 84.62 199 TYR A N 1
ATOM 1464 C CA . TYR A 1 199 ? -11.601 1.947 8.948 1.00 84.62 199 TYR A CA 1
ATOM 1465 C C . TYR A 1 199 ? -10.492 1.349 8.075 1.00 84.62 199 TYR A C 1
ATOM 1467 O O . TYR A 1 199 ? -10.099 0.192 8.249 1.00 84.62 199 TYR A O 1
ATOM 1475 N N . ILE A 1 200 ? -9.955 2.161 7.162 1.00 86.94 200 ILE A N 1
ATOM 1476 C CA . ILE A 1 200 ? -8.679 1.905 6.494 1.00 86.94 200 ILE A CA 1
ATOM 1477 C C . ILE A 1 200 ? -7.807 3.161 6.557 1.00 86.94 200 ILE A C 1
ATOM 1479 O O . ILE A 1 200 ? -8.240 4.250 6.164 1.00 86.94 200 ILE A O 1
ATOM 1483 N N . SER A 1 201 ? -6.568 3.021 7.033 1.00 87.81 201 SER A N 1
ATOM 1484 C CA . SER A 1 201 ? -5.631 4.143 6.993 1.00 87.81 201 SER A CA 1
ATOM 1485 C C . SER A 1 201 ? -5.166 4.441 5.568 1.00 87.81 201 SER A C 1
ATOM 1487 O O . SER A 1 201 ? -5.081 3.554 4.708 1.00 87.81 201 SER A O 1
ATOM 1489 N N . GLY A 1 202 ? -4.755 5.685 5.335 1.00 91.00 202 GLY A N 1
ATOM 1490 C CA . GLY A 1 202 ? -4.070 6.102 4.117 1.00 91.00 202 GLY A CA 1
ATOM 1491 C C . GLY A 1 202 ? -2.786 5.310 3.851 1.00 91.00 202 GLY A C 1
ATOM 1492 O O . GLY A 1 202 ? -2.464 5.031 2.698 1.00 91.00 202 GLY A O 1
ATOM 1493 N N . THR A 1 203 ? -2.095 4.861 4.907 1.00 90.31 203 THR A N 1
ATOM 1494 C CA . THR A 1 203 ? -0.902 4.003 4.792 1.00 90.31 203 THR A CA 1
ATOM 1495 C C . THR A 1 203 ? -1.247 2.653 4.167 1.00 90.31 203 THR A C 1
ATOM 1497 O O . THR A 1 203 ? -0.587 2.208 3.225 1.00 90.31 203 THR A O 1
ATOM 1500 N N . ARG A 1 204 ? -2.284 1.981 4.679 1.00 89.62 204 ARG A N 1
ATOM 1501 C CA . ARG A 1 204 ? -2.720 0.682 4.154 1.00 89.62 204 ARG A CA 1
ATOM 1502 C C . ARG A 1 204 ? -3.302 0.820 2.759 1.00 89.62 204 ARG A C 1
ATOM 1504 O O . ARG A 1 204 ? -2.990 -0.008 1.907 1.00 89.62 204 ARG A O 1
ATOM 1511 N N . LEU A 1 205 ? -4.071 1.879 2.522 1.00 92.31 205 LEU A N 1
ATOM 1512 C CA . LEU A 1 205 ? -4.604 2.222 1.210 1.00 92.31 205 LEU A CA 1
ATOM 1513 C C . LEU A 1 205 ? -3.476 2.367 0.174 1.00 92.31 205 LEU A C 1
ATOM 1515 O O . LEU A 1 205 ? -3.542 1.754 -0.890 1.00 92.31 205 LEU A O 1
ATOM 1519 N N . ALA A 1 206 ? -2.400 3.084 0.519 1.00 95.19 206 ALA A N 1
ATOM 1520 C CA . ALA A 1 206 ? -1.231 3.250 -0.341 1.00 95.19 206 ALA A CA 1
ATOM 1521 C C . ALA A 1 206 ? -0.489 1.932 -0.612 1.00 95.19 206 ALA A C 1
ATOM 1523 O O . ALA A 1 206 ? -0.137 1.655 -1.757 1.00 95.19 206 ALA A O 1
ATOM 1524 N N . LYS A 1 207 ? -0.272 1.106 0.421 1.00 92.56 207 LYS A N 1
ATOM 1525 C CA . LYS A 1 207 ? 0.401 -0.198 0.289 1.00 92.56 207 LYS A CA 1
ATOM 1526 C C . LYS A 1 207 ? -0.369 -1.150 -0.625 1.00 92.56 207 LYS A C 1
ATOM 1528 O O . LYS A 1 207 ? 0.207 -1.673 -1.573 1.00 92.56 207 LYS A O 1
ATOM 1533 N N . VAL A 1 208 ? -1.669 -1.315 -0.378 1.00 92.25 208 VAL A N 1
ATOM 1534 C CA . VAL A 1 208 ? -2.540 -2.192 -1.180 1.00 92.25 208 VAL A CA 1
ATOM 1535 C C . VAL A 1 208 ? -2.597 -1.722 -2.632 1.00 92.25 208 VAL A C 1
ATOM 1537 O O . VAL A 1 208 ? -2.505 -2.527 -3.555 1.00 92.25 208 VAL A O 1
ATOM 1540 N N . ALA A 1 209 ? -2.712 -0.413 -2.851 1.00 94.75 209 ALA A N 1
ATOM 1541 C CA . ALA A 1 209 ? -2.733 0.132 -4.197 1.00 94.75 209 ALA A CA 1
ATOM 1542 C C . ALA A 1 209 ? -1.398 -0.048 -4.921 1.00 94.75 209 ALA A C 1
ATOM 1544 O O . ALA A 1 209 ? -1.391 -0.423 -6.089 1.00 94.75 209 ALA A O 1
ATOM 1545 N N . TRP A 1 210 ? -0.271 0.163 -4.239 1.00 95.56 210 TRP A N 1
ATOM 1546 C CA . TRP A 1 210 ? 1.053 -0.014 -4.830 1.00 95.56 210 TRP A CA 1
ATOM 1547 C C . TRP A 1 210 ? 1.358 -1.471 -5.192 1.00 95.56 210 TRP A C 1
ATOM 1549 O O . TRP A 1 210 ? 1.963 -1.719 -6.229 1.00 95.56 210 TRP A O 1
ATOM 1559 N N . GLU A 1 211 ? 0.873 -2.437 -4.407 1.00 92.50 211 GLU A N 1
ATOM 1560 C CA . GLU A 1 211 ? 0.921 -3.864 -4.761 1.00 92.50 211 GLU A CA 1
ATOM 1561 C C . GLU A 1 211 ? 0.098 -4.192 -6.021 1.00 92.50 211 GLU A C 1
ATOM 1563 O O . GLU A 1 211 ? 0.439 -5.114 -6.762 1.00 92.50 211 GLU A O 1
ATOM 1568 N N . ALA A 1 212 ? -0.967 -3.430 -6.289 1.00 92.25 212 ALA A N 1
ATOM 1569 C CA . ALA A 1 212 ? -1.814 -3.598 -7.469 1.00 92.25 212 ALA A CA 1
ATOM 1570 C C . ALA A 1 212 ? -1.303 -2.851 -8.718 1.00 92.25 212 ALA A C 1
ATOM 1572 O O . ALA A 1 212 ? -1.725 -3.169 -9.836 1.00 92.25 212 ALA A O 1
ATOM 1573 N N . VAL A 1 213 ? -0.405 -1.870 -8.561 1.00 93.44 213 VAL A N 1
ATOM 1574 C CA . VAL A 1 213 ? 0.166 -1.103 -9.678 1.00 93.44 213 VAL A CA 1
ATOM 1575 C C . VAL A 1 213 ? 1.004 -2.016 -10.572 1.00 93.44 213 VAL A C 1
ATOM 1577 O O . VAL A 1 213 ? 1.943 -2.680 -10.135 1.00 93.44 213 VAL A O 1
ATOM 1580 N N . LYS A 1 214 ? 0.701 -1.998 -11.872 1.00 91.19 214 LYS A N 1
ATOM 1581 C CA . LYS A 1 214 ? 1.464 -2.714 -12.898 1.00 91.19 214 LYS A CA 1
ATOM 1582 C C . LYS A 1 214 ? 2.291 -1.727 -13.704 1.00 91.19 214 LYS A C 1
ATOM 1584 O O . LYS A 1 214 ? 1.742 -0.898 -14.423 1.00 91.19 214 LYS A O 1
ATOM 1589 N N . ILE A 1 215 ? 3.611 -1.850 -13.610 1.00 92.69 215 ILE A N 1
ATOM 1590 C CA . ILE A 1 215 ? 4.548 -1.046 -14.396 1.00 92.69 215 ILE A CA 1
ATOM 1591 C C . ILE A 1 215 ? 5.036 -1.892 -15.584 1.00 92.69 215 ILE A C 1
ATOM 1593 O O . ILE A 1 215 ? 5.597 -2.967 -15.353 1.00 92.69 215 ILE A O 1
ATOM 1597 N N . PRO A 1 216 ? 4.826 -1.453 -16.841 1.00 91.81 216 PRO A N 1
ATOM 1598 C CA . PRO A 1 216 ? 5.335 -2.148 -18.020 1.00 91.81 216 PRO A CA 1
ATOM 1599 C C . PRO A 1 216 ? 6.850 -2.376 -17.975 1.00 91.81 216 PRO A C 1
ATOM 1601 O O . PRO A 1 216 ? 7.601 -1.575 -17.415 1.00 91.81 216 PRO A O 1
ATOM 1604 N N . ALA A 1 217 ? 7.304 -3.465 -18.596 1.00 93.38 217 ALA A N 1
ATOM 1605 C CA . ALA A 1 217 ? 8.728 -3.728 -18.762 1.00 93.38 217 ALA A CA 1
ATOM 1606 C C . ALA A 1 217 ? 9.381 -2.646 -19.648 1.00 93.38 217 ALA A C 1
ATOM 1608 O O . ALA A 1 217 ? 8.753 -2.189 -20.606 1.00 93.38 217 ALA A O 1
ATOM 1609 N N . PRO A 1 218 ? 10.633 -2.245 -19.365 1.00 94.31 218 PRO A N 1
ATOM 1610 C CA . PRO A 1 218 ? 11.297 -1.198 -20.122 1.00 94.31 218 PRO A CA 1
ATOM 1611 C C . PRO A 1 218 ? 11.641 -1.690 -21.530 1.00 94.31 218 PRO A C 1
ATOM 1613 O O . PRO A 1 218 ? 11.995 -2.850 -21.739 1.00 94.31 218 PRO A O 1
ATOM 1616 N N . THR A 1 219 ? 11.599 -0.788 -22.496 1.00 93.25 219 THR A N 1
ATOM 1617 C CA . THR A 1 219 ? 12.012 -1.019 -23.880 1.00 93.25 219 THR A CA 1
ATOM 1618 C C . THR A 1 219 ? 13.037 0.025 -24.286 1.00 93.25 219 THR A C 1
ATOM 1620 O O . THR A 1 219 ? 12.895 1.212 -23.989 1.00 93.25 219 THR A O 1
ATOM 1623 N N . VAL A 1 220 ? 14.074 -0.420 -24.985 1.00 95.12 220 VAL A N 1
ATOM 1624 C CA . VAL A 1 220 ? 15.176 0.437 -25.417 1.00 95.12 220 VAL A CA 1
ATOM 1625 C C . VAL A 1 220 ? 15.425 0.279 -26.904 1.00 95.12 220 VAL A C 1
ATOM 1627 O O . VAL A 1 220 ? 15.110 -0.756 -27.489 1.00 95.12 220 VAL A O 1
ATOM 1630 N N . GLU A 1 221 ? 16.025 1.305 -27.484 1.00 94.75 221 GLU A N 1
ATOM 1631 C CA . GLU A 1 221 ? 16.625 1.267 -28.808 1.00 94.75 221 GLU A CA 1
ATOM 1632 C C . GLU A 1 221 ? 18.127 1.516 -28.706 1.00 94.75 221 GLU A C 1
ATOM 1634 O O . GLU A 1 221 ? 18.622 2.043 -27.702 1.00 94.75 221 GLU A O 1
ATOM 1639 N N . THR A 1 222 ? 18.852 1.075 -29.734 1.00 95.44 222 THR A N 1
ATOM 1640 C CA . THR A 1 222 ? 20.314 1.121 -29.760 1.00 95.44 222 THR A CA 1
ATOM 1641 C C . THR A 1 222 ? 20.868 1.620 -31.087 1.00 95.44 222 THR A C 1
ATOM 1643 O O . THR A 1 222 ? 20.250 1.477 -32.144 1.00 95.44 222 THR A O 1
ATOM 1646 N N . ASN A 1 223 ? 22.068 2.194 -31.034 1.00 94.56 223 ASN A N 1
ATOM 1647 C CA . ASN A 1 223 ? 22.850 2.581 -32.205 1.00 94.56 223 ASN A CA 1
ATOM 1648 C C . ASN A 1 223 ? 24.352 2.408 -31.888 1.00 94.56 223 ASN A C 1
ATOM 1650 O O . ASN A 1 223 ? 24.751 2.777 -30.787 1.00 94.56 223 ASN A O 1
ATOM 1654 N N . PRO A 1 224 ? 25.206 1.882 -32.786 1.00 93.00 224 PRO A N 1
ATOM 1655 C CA . PRO A 1 224 ? 24.946 1.569 -34.190 1.00 93.00 224 PRO A CA 1
ATOM 1656 C C . PRO A 1 224 ? 24.217 0.236 -34.417 1.00 93.00 224 PRO A C 1
ATOM 1658 O O . PRO A 1 224 ? 24.258 -0.664 -33.582 1.00 93.00 224 PRO A O 1
ATOM 1661 N N . LYS A 1 225 ? 23.578 0.116 -35.589 1.00 93.81 225 LYS A N 1
ATOM 1662 C CA . LYS A 1 225 ? 23.008 -1.130 -36.129 1.00 93.81 225 LYS A CA 1
ATOM 1663 C C . LYS A 1 225 ? 23.642 -1.435 -37.489 1.00 93.81 225 LYS A C 1
ATOM 1665 O O . LYS A 1 225 ? 23.142 -1.011 -38.528 1.00 93.81 225 LYS A O 1
ATOM 1670 N N . VAL A 1 226 ? 24.775 -2.132 -37.483 1.00 92.06 226 VAL A N 1
ATOM 1671 C CA . VAL A 1 226 ? 25.602 -2.400 -38.671 1.00 92.06 226 VAL A CA 1
ATOM 1672 C C . VAL A 1 226 ? 25.220 -3.724 -39.333 1.00 92.06 226 VAL A C 1
ATOM 1674 O O . VAL A 1 226 ? 25.069 -4.757 -38.679 1.00 92.06 226 VAL A O 1
ATOM 1677 N N . GLY A 1 227 ? 25.129 -3.710 -40.664 1.00 89.62 227 GLY A N 1
ATOM 1678 C CA . GLY A 1 227 ? 24.876 -4.905 -41.467 1.00 89.62 227 GLY A CA 1
ATOM 1679 C C . GLY A 1 227 ? 23.459 -5.479 -41.308 1.00 89.62 227 GLY A C 1
ATOM 1680 O O . GLY A 1 227 ? 22.620 -4.912 -40.608 1.00 89.62 227 GLY A O 1
ATOM 1681 N N . PRO A 1 228 ? 23.168 -6.625 -41.952 1.00 87.12 228 PRO A N 1
ATOM 1682 C CA . PRO A 1 228 ? 21.817 -7.193 -42.010 1.00 87.12 228 PRO A CA 1
ATOM 1683 C C . PRO A 1 228 ? 21.295 -7.692 -40.656 1.00 87.12 228 PRO A C 1
ATOM 1685 O O . PRO A 1 228 ? 20.092 -7.846 -40.487 1.00 87.12 228 PRO A O 1
ATOM 1688 N N . GLN A 1 229 ? 22.186 -7.943 -39.693 1.00 87.19 229 GLN A N 1
ATOM 1689 C CA . GLN A 1 229 ? 21.816 -8.350 -38.336 1.00 87.19 229 GLN A CA 1
ATOM 1690 C C . GLN A 1 229 ? 21.664 -7.162 -37.374 1.00 87.19 229 GLN A C 1
ATOM 1692 O O . GLN A 1 229 ? 21.264 -7.369 -36.234 1.00 87.19 229 GLN A O 1
ATOM 1697 N N . GLY A 1 230 ? 21.973 -5.932 -37.807 1.00 92.88 230 GLY A N 1
ATOM 1698 C CA . GLY A 1 230 ? 21.902 -4.745 -36.954 1.00 92.88 230 GLY A CA 1
ATOM 1699 C C . GLY A 1 230 ? 22.875 -4.800 -35.775 1.00 92.88 230 GLY A C 1
ATOM 1700 O O . GLY A 1 230 ? 22.501 -4.468 -34.654 1.00 92.88 230 GLY A O 1
ATOM 1701 N N . ALA A 1 231 ? 24.103 -5.258 -36.017 1.00 94.81 231 ALA A N 1
ATOM 1702 C CA . ALA A 1 231 ? 25.098 -5.478 -34.978 1.00 94.81 231 ALA A CA 1
ATOM 1703 C C . ALA A 1 231 ? 25.689 -4.169 -34.448 1.00 94.81 231 ALA A C 1
ATOM 1705 O O . ALA A 1 231 ? 25.948 -3.239 -35.213 1.00 94.81 231 ALA A O 1
ATOM 1706 N N . THR A 1 232 ? 25.983 -4.141 -33.152 1.00 96.31 232 THR A N 1
ATOM 1707 C CA . THR A 1 232 ? 26.973 -3.201 -32.623 1.00 96.31 232 THR A CA 1
ATOM 1708 C C . THR A 1 232 ? 28.385 -3.771 -32.787 1.00 96.31 232 THR A C 1
ATOM 1710 O O . THR A 1 232 ? 28.550 -4.937 -33.159 1.00 96.31 232 THR A O 1
ATOM 1713 N N . LEU A 1 233 ? 29.409 -2.956 -32.545 1.00 95.31 233 LEU A N 1
ATOM 1714 C CA . LEU A 1 233 ? 30.804 -3.296 -32.804 1.00 95.31 233 LEU A CA 1
ATOM 1715 C C . LEU A 1 233 ? 31.621 -3.408 -31.512 1.00 95.31 233 LEU A C 1
ATOM 1717 O O . LEU A 1 233 ? 31.470 -2.611 -30.586 1.00 95.31 233 LEU A O 1
ATOM 1721 N N . VAL A 1 234 ? 32.513 -4.399 -31.466 1.00 96.69 234 VAL A N 1
ATOM 1722 C CA . VAL A 1 234 ? 33.503 -4.552 -30.389 1.00 96.69 234 VAL A CA 1
ATOM 1723 C C . VAL A 1 234 ? 34.360 -3.290 -30.282 1.00 96.69 234 VAL A C 1
ATOM 1725 O O . VAL A 1 234 ? 34.815 -2.752 -31.289 1.00 96.69 234 VAL A O 1
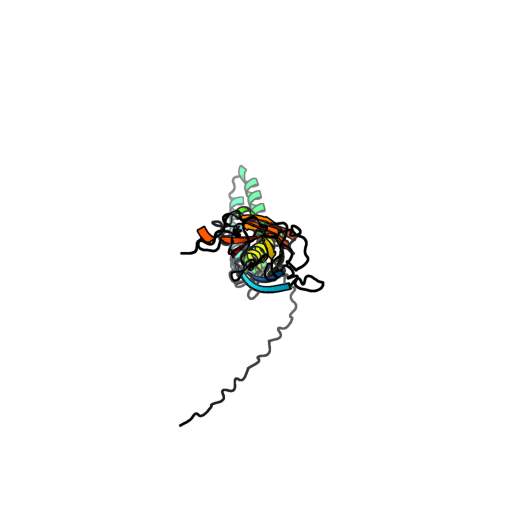ATOM 1728 N N . GLY A 1 235 ? 34.595 -2.832 -29.052 1.00 92.75 235 GLY A N 1
ATOM 1729 C CA . GLY A 1 235 ? 35.416 -1.657 -28.757 1.00 92.75 235 GLY A CA 1
ATOM 1730 C C . GLY A 1 235 ? 34.751 -0.312 -29.060 1.00 92.75 235 GLY A C 1
ATOM 1731 O O . GLY A 1 235 ? 35.377 0.717 -28.827 1.00 92.75 235 GLY A O 1
ATOM 1732 N N . MET A 1 236 ? 33.503 -0.303 -29.541 1.00 92.38 236 MET A N 1
ATOM 1733 C CA . MET A 1 236 ? 32.728 0.914 -29.773 1.00 92.38 236 MET A CA 1
ATOM 1734 C C . MET A 1 236 ? 31.613 1.063 -28.739 1.00 92.38 236 MET A C 1
ATOM 1736 O O . MET A 1 236 ? 30.993 0.084 -28.315 1.00 92.38 236 MET A O 1
ATOM 1740 N N . ASP A 1 237 ? 31.340 2.306 -28.350 1.00 95.19 237 ASP A N 1
ATOM 1741 C CA . ASP A 1 237 ? 30.197 2.617 -27.503 1.00 95.19 237 ASP A CA 1
ATOM 1742 C C . ASP A 1 237 ? 28.897 2.436 -28.292 1.00 95.19 237 ASP A C 1
ATOM 1744 O O . ASP A 1 237 ? 28.643 3.096 -29.300 1.00 95.19 237 ASP A O 1
ATOM 1748 N N . THR A 1 238 ? 28.043 1.545 -27.798 1.00 96.44 238 THR A N 1
ATOM 1749 C CA . THR A 1 238 ? 26.666 1.408 -28.268 1.00 96.44 238 THR A CA 1
ATOM 1750 C C . THR A 1 238 ? 25.810 2.401 -27.500 1.00 96.44 238 THR A C 1
ATOM 1752 O O . THR A 1 238 ? 25.641 2.265 -26.291 1.00 96.44 238 THR A O 1
ATOM 1755 N N . TRP A 1 239 ? 25.255 3.391 -28.183 1.00 96.75 239 TRP A N 1
ATOM 1756 C CA . TRP A 1 239 ? 24.265 4.316 -27.648 1.00 96.75 239 TRP A CA 1
ATOM 1757 C C . TRP A 1 239 ? 22.981 3.554 -27.313 1.00 96.75 239 TRP A C 1
ATOM 1759 O O . TRP A 1 239 ? 22.499 2.781 -28.140 1.00 96.75 239 TRP A O 1
ATOM 1769 N N . VAL A 1 240 ? 22.424 3.773 -26.121 1.00 96.56 240 VAL A N 1
ATOM 1770 C CA . VAL A 1 240 ? 21.161 3.170 -25.680 1.00 96.56 240 VAL A CA 1
ATOM 1771 C C . VAL A 1 240 ? 20.224 4.255 -25.158 1.00 96.56 240 VAL A C 1
ATOM 1773 O O . VAL A 1 240 ? 20.648 5.155 -24.433 1.00 96.56 240 VAL A O 1
ATOM 1776 N N . TRP A 1 241 ? 18.942 4.180 -25.507 1.00 95.06 241 TRP A N 1
ATOM 1777 C CA . TRP A 1 241 ? 17.917 5.061 -24.949 1.00 95.06 241 TRP A CA 1
ATOM 1778 C C . TRP A 1 241 ? 16.589 4.338 -24.778 1.00 95.06 241 TRP A C 1
ATOM 1780 O O . TRP A 1 241 ? 16.269 3.402 -25.508 1.00 95.06 241 TRP A O 1
ATOM 1790 N N . ALA A 1 242 ? 15.811 4.779 -23.799 1.00 93.88 242 ALA A N 1
ATOM 1791 C CA . ALA A 1 242 ? 14.475 4.277 -23.550 1.00 93.88 242 ALA A CA 1
ATOM 1792 C C . ALA A 1 242 ? 13.500 4.776 -24.619 1.00 93.88 242 ALA A C 1
ATOM 1794 O O . ALA A 1 242 ? 13.556 5.932 -25.040 1.00 93.88 242 ALA A O 1
ATOM 1795 N N . THR A 1 243 ? 12.580 3.914 -25.040 1.00 89.56 243 THR A N 1
ATOM 1796 C CA . THR A 1 243 ? 11.507 4.289 -25.968 1.00 89.56 243 THR A CA 1
ATOM 1797 C C . THR A 1 243 ? 10.224 4.668 -25.227 1.00 89.56 243 THR A C 1
ATOM 1799 O O . TH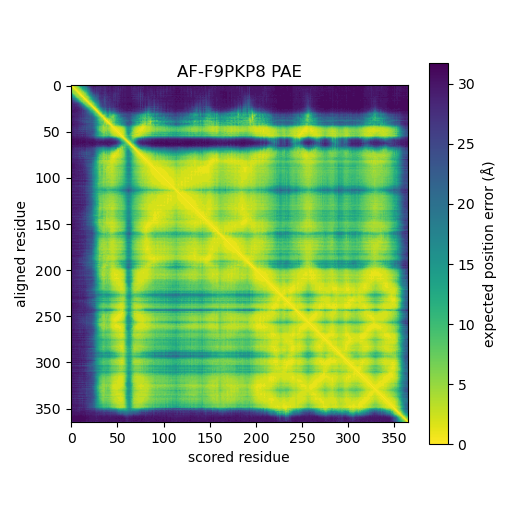R A 1 243 ? 10.116 4.476 -24.015 1.00 89.56 243 THR A O 1
ATOM 1802 N N . GLY A 1 244 ? 9.226 5.162 -25.968 1.00 75.06 244 GLY A N 1
ATOM 1803 C CA . GLY A 1 244 ? 7.941 5.673 -25.468 1.00 75.06 244 GLY A CA 1
ATOM 1804 C C . GLY A 1 244 ? 7.065 4.694 -24.696 1.00 75.06 244 GLY A C 1
ATOM 1805 O O . GLY A 1 244 ? 6.021 5.092 -24.203 1.00 75.06 244 GLY A O 1
ATOM 1806 N N . ASN A 1 245 ? 7.482 3.438 -24.546 1.00 80.25 245 ASN A N 1
ATOM 1807 C CA . ASN A 1 245 ? 6.796 2.470 -23.692 1.00 80.25 245 ASN A CA 1
ATOM 1808 C C . ASN A 1 245 ? 7.460 2.317 -22.316 1.00 80.25 245 ASN A C 1
ATOM 1810 O O . ASN A 1 245 ? 6.904 1.635 -21.462 1.00 80.25 245 ASN A O 1
ATOM 1814 N N . THR A 1 246 ? 8.626 2.932 -22.085 1.00 91.12 246 THR A N 1
ATOM 1815 C CA . THR A 1 246 ? 9.341 2.862 -20.805 1.00 91.12 246 THR A CA 1
ATOM 1816 C C . THR A 1 246 ? 8.873 3.974 -19.876 1.00 91.12 246 THR A C 1
ATOM 1818 O O . THR A 1 246 ? 9.118 5.150 -20.174 1.00 91.12 246 THR A O 1
ATOM 1821 N N . PRO A 1 247 ? 8.242 3.641 -18.739 1.00 92.12 247 PRO A N 1
ATOM 1822 C CA . PRO A 1 247 ? 7.853 4.644 -17.764 1.00 92.12 247 PRO A CA 1
ATOM 1823 C C . PRO A 1 247 ? 9.067 5.318 -17.114 1.00 92.12 247 PRO A C 1
ATOM 1825 O O . PRO A 1 247 ? 10.068 4.682 -16.791 1.00 92.12 247 PRO A O 1
ATOM 1828 N N . THR A 1 248 ? 8.968 6.621 -16.892 1.00 93.50 248 THR A N 1
ATOM 1829 C CA . THR A 1 248 ? 9.922 7.425 -16.116 1.00 93.50 248 THR A CA 1
ATOM 1830 C C . THR A 1 248 ? 9.362 7.760 -14.737 1.00 93.50 248 THR A C 1
ATOM 1832 O O . THR A 1 248 ? 10.108 7.836 -13.757 1.00 93.50 248 THR A O 1
ATOM 1835 N N . SER A 1 249 ? 8.037 7.891 -14.645 1.00 94.12 249 SER A N 1
ATOM 1836 C CA . SER A 1 249 ? 7.303 8.060 -13.398 1.00 94.12 249 SER A CA 1
ATOM 1837 C C . SER A 1 249 ? 5.952 7.352 -13.437 1.00 94.12 249 SER A C 1
ATOM 1839 O O . SER A 1 249 ? 5.393 7.064 -14.500 1.00 94.12 249 SER A O 1
ATOM 1841 N N . VAL A 1 250 ? 5.431 7.068 -12.249 1.00 95.38 250 VAL A N 1
ATOM 1842 C CA . VAL A 1 250 ? 4.113 6.479 -12.029 1.00 95.38 250 VAL A CA 1
ATOM 1843 C C . VAL A 1 250 ? 3.408 7.295 -10.960 1.00 95.38 250 VAL A C 1
ATOM 1845 O O . VAL A 1 250 ? 3.980 7.565 -9.908 1.00 95.38 250 VAL A O 1
ATOM 1848 N N . THR A 1 251 ? 2.158 7.649 -11.211 1.00 96.12 251 THR A N 1
ATOM 1849 C CA . THR A 1 251 ? 1.258 8.202 -10.201 1.00 96.12 251 THR A CA 1
ATOM 1850 C C . THR A 1 251 ? 0.125 7.213 -10.011 1.00 96.12 251 THR A C 1
ATOM 1852 O O . THR A 1 251 ? -0.392 6.683 -10.991 1.00 96.12 251 THR A O 1
ATOM 1855 N N . ALA A 1 252 ? -0.273 6.954 -8.773 1.00 96.75 252 ALA A N 1
ATOM 1856 C CA . ALA A 1 252 ? -1.479 6.196 -8.487 1.00 96.75 252 ALA A CA 1
ATOM 1857 C C . ALA A 1 252 ? -2.308 6.893 -7.412 1.00 96.75 252 ALA A C 1
ATOM 1859 O O . ALA A 1 252 ? -1.770 7.482 -6.482 1.00 96.75 252 ALA A O 1
ATOM 1860 N N . LYS A 1 253 ? -3.625 6.828 -7.535 1.00 96.69 253 LYS A N 1
ATOM 1861 C CA . LYS A 1 253 ? -4.582 7.358 -6.578 1.00 96.69 253 LYS A CA 1
ATOM 1862 C C . LYS A 1 253 ? -5.479 6.222 -6.132 1.00 96.69 253 LYS A C 1
ATOM 1864 O O . LYS A 1 253 ? -6.125 5.576 -6.949 1.00 96.69 253 LYS A O 1
ATOM 1869 N N . ALA A 1 254 ? -5.509 5.992 -4.833 1.00 95.88 254 ALA A N 1
ATOM 1870 C CA . ALA A 1 254 ? -6.317 4.968 -4.204 1.00 95.88 254 ALA A CA 1
ATOM 1871 C C . ALA A 1 254 ? -7.376 5.635 -3.335 1.00 95.88 254 ALA A C 1
ATOM 1873 O O . ALA A 1 254 ? -7.045 6.535 -2.563 1.00 95.88 254 ALA A O 1
ATOM 1874 N N . THR A 1 255 ? -8.630 5.212 -3.464 1.00 93.00 255 THR A N 1
ATOM 1875 C CA . THR A 1 255 ? -9.762 5.817 -2.752 1.00 93.00 255 THR A CA 1
ATOM 1876 C C . THR A 1 255 ? -10.613 4.740 -2.094 1.00 93.00 255 THR A C 1
ATOM 1878 O O . THR A 1 255 ? -10.961 3.750 -2.734 1.00 93.00 255 THR A O 1
ATOM 1881 N N . ALA A 1 256 ? -10.953 4.955 -0.824 1.00 90.12 256 ALA A N 1
ATOM 1882 C CA . ALA A 1 256 ? -11.925 4.171 -0.071 1.00 90.12 256 ALA A CA 1
ATOM 1883 C C . ALA A 1 256 ? -12.719 5.121 0.839 1.00 90.12 256 ALA A C 1
ATOM 1885 O O . ALA A 1 256 ? -12.182 5.673 1.804 1.00 90.12 256 ALA A O 1
ATOM 1886 N N . GLY A 1 257 ? -13.993 5.350 0.512 1.00 85.00 257 GLY A N 1
ATOM 1887 C CA . GLY A 1 257 ? -14.843 6.287 1.247 1.00 85.00 257 GLY A CA 1
ATOM 1888 C C . GLY A 1 257 ? -14.266 7.704 1.217 1.00 85.00 257 GLY A C 1
ATOM 1889 O O . GLY A 1 257 ? -14.018 8.248 0.144 1.00 85.00 257 GLY A O 1
ATOM 1890 N N . SER A 1 258 ? -14.041 8.303 2.389 1.00 82.69 258 SER A N 1
ATOM 1891 C CA . SER A 1 258 ? -13.413 9.628 2.528 1.00 82.69 258 SER A CA 1
ATOM 1892 C C . SER A 1 258 ? -11.877 9.595 2.547 1.00 82.69 258 SER A C 1
ATOM 1894 O O . SER A 1 258 ? -11.232 10.643 2.440 1.00 82.69 258 SER A O 1
ATOM 1896 N N . THR A 1 259 ? -11.268 8.411 2.662 1.00 89.00 259 THR A N 1
ATOM 1897 C CA . THR A 1 259 ? -9.811 8.258 2.678 1.00 89.00 259 THR A CA 1
ATOM 1898 C C . THR A 1 259 ? -9.291 8.144 1.250 1.00 89.00 259 THR A C 1
ATOM 1900 O O . THR A 1 259 ? -9.730 7.300 0.469 1.00 89.00 259 THR A O 1
ATOM 1903 N N . THR A 1 260 ? -8.321 8.985 0.899 1.00 94.06 260 THR A N 1
ATOM 1904 C CA . THR A 1 260 ? -7.604 8.923 -0.378 1.00 94.06 260 THR A CA 1
ATOM 1905 C C . THR A 1 260 ? -6.107 8.903 -0.115 1.00 94.06 260 THR A C 1
ATOM 1907 O O . THR A 1 260 ? -5.620 9.686 0.697 1.00 94.06 260 THR A O 1
ATOM 1910 N N . ALA A 1 261 ? -5.374 8.050 -0.827 1.00 97.06 261 ALA A N 1
ATOM 1911 C CA . ALA A 1 261 ? -3.918 8.034 -0.858 1.00 97.06 261 ALA A CA 1
ATOM 1912 C C . ALA A 1 261 ? -3.422 8.316 -2.281 1.00 97.06 261 ALA A C 1
ATOM 1914 O O . ALA A 1 261 ? -3.861 7.681 -3.239 1.00 97.06 261 ALA A O 1
ATOM 1915 N N . THR A 1 262 ? -2.502 9.265 -2.412 1.00 98.12 262 THR A N 1
ATOM 1916 C CA . THR A 1 262 ? -1.803 9.595 -3.656 1.00 98.12 262 THR A CA 1
ATOM 1917 C C . THR A 1 262 ? -0.388 9.057 -3.566 1.00 98.12 262 THR A C 1
ATOM 1919 O O . THR A 1 262 ? 0.363 9.432 -2.671 1.00 98.12 262 THR A O 1
ATOM 1922 N N . ILE A 1 263 ? -0.030 8.180 -4.491 1.00 98.44 263 ILE A N 1
ATOM 1923 C CA . ILE A 1 263 ? 1.276 7.548 -4.620 1.00 98.44 263 ILE A CA 1
ATOM 1924 C C . ILE A 1 263 ? 1.997 8.180 -5.802 1.00 98.44 263 ILE A C 1
ATOM 1926 O O . ILE A 1 263 ? 1.431 8.292 -6.890 1.00 98.44 263 ILE A O 1
ATOM 1930 N N . THR A 1 264 ? 3.262 8.519 -5.603 1.00 97.44 264 THR A N 1
ATOM 1931 C CA . THR A 1 264 ? 4.155 9.006 -6.650 1.00 97.44 264 THR A CA 1
ATOM 1932 C C . THR A 1 264 ? 5.405 8.149 -6.642 1.00 97.44 264 THR A C 1
ATOM 1934 O O . THR A 1 264 ? 6.041 7.971 -5.605 1.00 97.44 264 THR A O 1
ATOM 1937 N N . ALA A 1 265 ? 5.781 7.638 -7.805 1.00 97.19 265 ALA A N 1
ATOM 1938 C CA . ALA A 1 265 ? 7.008 6.897 -7.996 1.00 97.19 265 ALA A CA 1
ATOM 1939 C C . ALA A 1 265 ? 7.807 7.468 -9.162 1.00 97.19 265 ALA A C 1
ATOM 1941 O O . ALA A 1 265 ? 7.256 7.808 -10.207 1.00 97.19 265 ALA A O 1
ATOM 1942 N N . GLY A 1 266 ? 9.119 7.559 -8.984 1.00 95.56 266 GLY A N 1
ATOM 1943 C CA . GLY A 1 266 ? 10.040 8.057 -9.998 1.00 95.56 266 GLY A CA 1
ATOM 1944 C C . GLY A 1 266 ? 11.256 7.157 -10.124 1.00 95.56 266 GLY A C 1
ATOM 1945 O O . GLY A 1 266 ? 11.624 6.455 -9.179 1.00 95.56 266 GLY A O 1
ATOM 1946 N N . SER A 1 267 ? 11.883 7.186 -11.294 1.00 95.38 267 SER A N 1
ATOM 1947 C CA . SER A 1 267 ? 13.132 6.478 -11.546 1.00 95.38 267 SER A CA 1
ATOM 1948 C C . SER A 1 267 ? 14.239 7.428 -11.994 1.00 95.38 267 SER A C 1
ATOM 1950 O O . SER A 1 267 ? 13.987 8.448 -12.635 1.00 95.38 267 SER A O 1
ATOM 1952 N N . SER A 1 268 ? 15.480 7.079 -11.656 1.00 92.75 268 SER A N 1
ATOM 1953 C CA . SER A 1 268 ? 16.675 7.828 -12.042 1.00 92.75 268 SER A CA 1
ATOM 1954 C C . SER A 1 268 ? 17.209 7.472 -13.432 1.00 92.75 268 SER A C 1
ATOM 1956 O O . SER A 1 268 ? 18.074 8.193 -13.927 1.00 92.75 268 SER A O 1
ATOM 1958 N N . GLY A 1 269 ? 16.723 6.398 -14.070 1.00 93.94 269 GLY A N 1
ATOM 1959 C CA . GLY A 1 269 ? 17.154 6.013 -15.414 1.00 93.94 269 GLY A CA 1
ATOM 1960 C C . GLY A 1 269 ? 17.351 4.517 -15.646 1.00 93.94 269 GLY A C 1
ATOM 1961 O O . GLY A 1 269 ? 16.922 3.671 -14.860 1.00 93.94 269 GLY A O 1
ATOM 1962 N N . LEU A 1 270 ? 18.023 4.210 -16.757 1.00 97.00 270 LEU A N 1
ATOM 1963 C CA . LEU A 1 270 ? 18.341 2.849 -17.183 1.00 97.00 270 LEU A CA 1
ATOM 1964 C C . LEU A 1 270 ? 19.530 2.280 -16.403 1.00 97.00 270 LEU A C 1
ATOM 1966 O O . LEU A 1 270 ? 20.555 2.937 -16.224 1.00 97.00 270 LEU A O 1
ATOM 1970 N N . GLN A 1 271 ? 19.423 1.011 -16.025 1.00 97.69 271 GLN A N 1
ATOM 1971 C CA . GLN A 1 271 ? 20.529 0.199 -15.530 1.00 97.69 271 GLN A CA 1
ATOM 1972 C C . GLN A 1 271 ? 20.736 -0.965 -16.497 1.00 97.69 271 GLN A C 1
ATOM 1974 O O . GLN A 1 271 ? 19.858 -1.816 -16.652 1.00 97.69 271 GLN A O 1
ATOM 1979 N N . LEU A 1 272 ? 21.886 -0.986 -17.166 1.00 98.19 272 LEU A N 1
ATOM 1980 C CA . LEU A 1 272 ? 22.195 -1.954 -18.214 1.00 98.19 272 LEU A CA 1
ATOM 1981 C C . LEU A 1 272 ? 23.263 -2.945 -17.749 1.00 98.19 272 LEU A C 1
ATOM 1983 O O . LEU A 1 272 ? 24.205 -2.576 -17.049 1.00 98.19 272 LEU A O 1
ATOM 1987 N N . SER A 1 273 ? 23.138 -4.201 -18.167 1.00 98.06 273 SER A N 1
ATOM 1988 C CA . SER A 1 273 ? 24.156 -5.228 -17.944 1.00 98.06 273 SER A CA 1
ATOM 1989 C C . SER A 1 273 ? 24.117 -6.264 -19.059 1.00 98.06 273 SER A C 1
ATOM 1991 O O . SER A 1 273 ? 23.039 -6.684 -19.472 1.00 98.06 273 SER A O 1
ATOM 1993 N N . ALA A 1 274 ? 25.281 -6.679 -19.544 1.00 97.81 274 ALA A N 1
ATOM 1994 C CA . ALA A 1 274 ? 25.415 -7.724 -20.548 1.00 97.81 274 ALA A CA 1
ATOM 1995 C C . ALA A 1 274 ? 26.760 -8.450 -20.369 1.00 97.81 274 ALA A C 1
ATOM 1997 O O . ALA A 1 274 ? 27.716 -7.830 -19.890 1.00 97.81 274 ALA A O 1
ATOM 1998 N N . PRO A 1 275 ? 26.874 -9.727 -20.773 1.00 97.19 275 PRO A N 1
ATOM 1999 C CA . PRO A 1 275 ? 28.166 -10.392 -20.919 1.00 97.19 275 PRO A CA 1
ATOM 2000 C C . PRO A 1 275 ? 29.119 -9.583 -21.807 1.00 97.19 275 PRO A C 1
ATOM 2002 O O . PRO A 1 275 ? 28.704 -9.052 -22.839 1.00 97.19 275 PRO A O 1
ATOM 2005 N N . ASP A 1 276 ? 30.378 -9.471 -21.372 1.00 95.06 276 ASP A N 1
ATOM 2006 C CA . ASP A 1 276 ? 31.453 -8.683 -22.002 1.00 95.06 276 ASP A CA 1
ATOM 2007 C C . ASP A 1 276 ? 31.156 -7.188 -22.197 1.00 95.06 276 ASP A C 1
ATOM 2009 O O . ASP A 1 276 ? 31.938 -6.489 -22.845 1.00 95.06 276 ASP A O 1
ATOM 2013 N N . GLY A 1 277 ? 30.047 -6.702 -21.633 1.00 96.38 277 GLY A N 1
ATOM 2014 C CA . GLY A 1 277 ? 29.563 -5.338 -21.762 1.00 96.38 277 GLY A CA 1
ATOM 2015 C C . GLY A 1 277 ? 29.891 -4.483 -20.542 1.00 96.38 277 GLY A C 1
ATOM 2016 O O . GLY A 1 277 ? 29.691 -4.901 -19.399 1.00 96.38 277 GLY A O 1
ATOM 2017 N N . LYS A 1 278 ? 30.333 -3.247 -20.771 1.00 97.69 278 LYS A N 1
ATOM 2018 C CA . LYS A 1 278 ? 30.487 -2.218 -19.740 1.00 97.69 278 LYS A CA 1
ATOM 2019 C C . LYS A 1 278 ? 29.537 -1.066 -20.038 1.00 97.69 278 LYS A C 1
ATOM 2021 O O . LYS A 1 278 ? 29.716 -0.348 -21.015 1.00 97.69 278 LYS A O 1
ATOM 2026 N N . ALA A 1 279 ? 28.524 -0.907 -19.193 1.00 97.19 279 ALA A N 1
ATOM 2027 C CA . ALA A 1 279 ? 27.531 0.147 -19.338 1.00 97.19 279 ALA A CA 1
ATOM 2028 C C . ALA A 1 279 ? 27.872 1.393 -18.514 1.00 97.19 279 ALA A C 1
ATOM 2030 O O . ALA A 1 279 ? 28.437 1.295 -17.423 1.00 97.19 279 ALA A O 1
ATOM 2031 N N . SER A 1 280 ? 27.465 2.554 -19.019 1.00 96.50 280 SER A N 1
ATOM 2032 C CA . SER A 1 280 ? 27.502 3.838 -18.323 1.00 96.50 280 SER A CA 1
ATOM 2033 C C . SER A 1 280 ? 26.258 4.628 -18.701 1.00 96.50 280 SER A C 1
ATOM 2035 O O . SER A 1 280 ? 26.146 5.079 -19.837 1.00 96.50 280 SER A O 1
ATOM 2037 N N . CYS A 1 281 ? 25.315 4.776 -17.768 1.00 95.88 281 CYS A N 1
ATOM 2038 C CA . CYS A 1 281 ? 24.043 5.448 -18.021 1.00 95.88 281 CYS A CA 1
ATOM 2039 C C . CYS A 1 281 ? 23.701 6.469 -16.942 1.00 95.88 281 CYS A C 1
ATOM 2041 O O . CYS A 1 281 ? 23.746 6.185 -15.748 1.00 95.88 281 CYS A O 1
ATOM 2043 N N . THR A 1 282 ? 23.311 7.652 -17.405 1.00 94.81 282 THR A N 1
ATOM 2044 C CA . THR A 1 282 ? 22.704 8.731 -16.636 1.00 94.81 282 THR A CA 1
ATOM 2045 C C . THR A 1 282 ? 21.333 9.011 -17.245 1.00 94.81 282 THR A C 1
ATOM 2047 O O . THR A 1 282 ? 21.225 9.348 -18.425 1.00 94.81 282 THR A O 1
ATOM 2050 N N . GLY A 1 283 ? 20.263 8.856 -16.465 1.00 93.50 283 GLY A N 1
ATOM 2051 C CA . GLY A 1 283 ? 18.906 9.023 -16.982 1.00 93.50 283 GLY A CA 1
ATOM 2052 C C . GLY A 1 283 ? 18.484 7.915 -17.953 1.00 93.50 283 GLY A C 1
ATOM 2053 O O . GLY A 1 283 ? 18.958 6.779 -17.902 1.00 93.50 283 GLY A O 1
ATOM 2054 N N . PHE A 1 284 ? 17.549 8.250 -18.839 1.00 94.50 284 PHE A N 1
ATOM 2055 C CA . PHE A 1 284 ? 16.911 7.306 -19.761 1.00 94.50 284 PHE A CA 1
ATOM 2056 C C . PHE A 1 284 ? 17.576 7.229 -21.145 1.00 94.50 284 PHE A C 1
ATOM 2058 O O . PHE A 1 284 ? 17.040 6.590 -22.046 1.00 94.50 284 PHE A O 1
ATOM 2065 N N . GLY A 1 285 ? 18.741 7.857 -21.325 1.00 92.62 285 GLY A N 1
ATOM 2066 C CA . GLY A 1 285 ? 19.342 8.043 -22.645 1.00 92.62 285 GLY A CA 1
ATOM 2067 C C . GLY A 1 285 ? 18.667 9.162 -23.447 1.00 92.62 285 GLY A C 1
ATOM 2068 O O . GLY A 1 285 ? 17.666 9.741 -23.028 1.00 92.62 285 GLY A O 1
ATOM 2069 N N . ILE A 1 286 ? 19.237 9.470 -24.610 1.00 90.81 286 ILE A N 1
ATOM 2070 C CA . ILE A 1 286 ? 18.668 10.398 -25.596 1.00 90.81 286 ILE A CA 1
ATOM 2071 C C . ILE A 1 286 ? 18.575 9.647 -26.917 1.00 90.81 286 ILE A C 1
ATOM 2073 O O . ILE A 1 286 ? 19.527 8.963 -27.293 1.00 90.81 286 ILE A O 1
ATOM 2077 N N . ALA A 1 287 ? 17.434 9.769 -27.595 1.00 92.25 287 ALA A N 1
ATOM 2078 C CA . ALA A 1 287 ? 17.202 9.119 -28.874 1.00 92.25 287 ALA A CA 1
ATOM 2079 C C . ALA A 1 287 ? 18.215 9.571 -29.924 1.00 92.25 287 ALA A C 1
ATOM 2081 O O . ALA A 1 287 ? 18.359 10.766 -30.170 1.00 92.25 287 ALA A O 1
ATOM 2082 N N . TRP A 1 288 ? 18.917 8.615 -30.534 1.00 91.62 288 TRP A N 1
ATOM 2083 C CA . TRP A 1 288 ? 19.924 8.920 -31.542 1.00 91.62 288 TRP A CA 1
ATOM 2084 C C . TRP A 1 288 ? 19.294 9.466 -32.827 1.00 91.62 288 TRP A C 1
ATOM 2086 O O . TRP A 1 288 ? 18.281 8.956 -33.305 1.00 91.62 288 TRP A O 1
ATOM 2096 N N . HIS A 1 289 ? 19.958 10.441 -33.443 1.00 90.44 289 HIS A N 1
ATOM 2097 C CA . HIS A 1 289 ? 19.713 10.829 -34.826 1.00 90.44 289 HIS A CA 1
ATOM 2098 C C . HIS A 1 289 ? 21.026 11.202 -35.520 1.00 90.44 289 HIS A C 1
ATOM 2100 O O . HIS A 1 289 ? 22.035 11.510 -34.879 1.00 90.44 289 HIS A O 1
ATOM 2106 N N . SER A 1 290 ? 21.004 11.202 -36.854 1.00 89.81 290 SER A N 1
ATOM 2107 C CA . SER A 1 290 ? 22.160 11.600 -37.659 1.00 89.81 290 SER A CA 1
ATOM 2108 C C . SER A 1 290 ? 22.625 13.018 -37.305 1.00 89.81 290 SER A C 1
ATOM 2110 O O . SER A 1 290 ? 21.805 13.903 -37.052 1.00 89.81 290 SER A O 1
ATOM 2112 N N . GLY A 1 291 ? 23.942 13.227 -37.280 1.00 88.31 291 GLY A N 1
ATOM 2113 C CA . GLY A 1 291 ? 24.565 14.512 -36.954 1.00 88.31 291 GLY A CA 1
ATOM 2114 C C . GLY A 1 291 ? 24.836 14.750 -35.465 1.00 88.31 291 GLY A C 1
ATOM 2115 O O . GLY A 1 291 ? 25.457 15.758 -35.133 1.00 88.31 291 GLY A O 1
ATOM 2116 N N . MET A 1 292 ? 24.427 13.845 -34.567 1.00 88.88 292 MET A N 1
ATOM 2117 C CA . MET A 1 292 ? 24.826 13.942 -33.162 1.00 88.88 292 MET A CA 1
ATOM 2118 C C . MET A 1 292 ? 26.326 13.644 -32.965 1.00 88.88 292 MET A C 1
ATOM 2120 O O . MET A 1 292 ? 26.832 12.697 -33.575 1.00 88.88 292 MET A O 1
ATOM 2124 N N . PRO A 1 293 ? 27.036 14.395 -32.096 1.00 89.50 293 PRO A N 1
ATOM 2125 C CA . PRO A 1 293 ? 28.446 14.145 -31.804 1.00 89.50 293 PRO A CA 1
ATOM 2126 C C . PRO A 1 293 ? 28.680 12.773 -31.168 1.00 89.50 293 PRO A C 1
ATOM 2128 O O . PRO A 1 293 ? 27.900 12.323 -30.323 1.00 89.50 293 PRO A O 1
ATOM 2131 N N . GLU A 1 294 ? 29.799 12.140 -31.512 1.00 84.19 294 GLU A N 1
ATOM 2132 C CA . GLU A 1 294 ? 30.264 10.938 -30.819 1.00 84.19 294 GLU A CA 1
ATOM 2133 C C . GLU A 1 294 ? 30.490 11.233 -29.325 1.00 84.19 294 GLU A C 1
ATOM 2135 O O . GLU A 1 294 ? 30.949 12.313 -28.954 1.00 84.19 294 GLU A O 1
ATOM 2140 N N . GLY A 1 295 ? 30.101 10.299 -28.453 1.00 84.38 295 GLY A N 1
ATOM 2141 C CA . GLY A 1 295 ? 30.220 10.455 -26.999 1.00 84.38 295 GLY A CA 1
ATOM 2142 C C . GLY A 1 295 ? 29.210 11.407 -26.340 1.00 84.38 295 GLY A C 1
ATOM 2143 O O . GLY A 1 295 ? 29.245 11.570 -25.125 1.00 84.38 295 GLY A O 1
ATOM 2144 N N . SER A 1 296 ? 28.284 12.014 -27.092 1.00 90.50 296 SER A N 1
ATOM 2145 C CA . SER A 1 296 ? 27.249 12.899 -26.518 1.00 90.50 296 SER A CA 1
ATOM 2146 C C . SER A 1 296 ? 26.084 12.163 -25.843 1.00 90.50 296 SER A C 1
ATOM 2148 O O . SER A 1 296 ? 25.248 12.786 -25.185 1.00 90.50 296 SER A O 1
ATOM 2150 N N . SER A 1 297 ? 26.035 10.836 -25.972 1.00 93.12 297 SER A N 1
ATOM 2151 C CA . SER A 1 297 ? 25.058 10.008 -25.275 1.00 93.12 297 SER A CA 1
ATOM 2152 C C . SER A 1 297 ? 25.244 10.054 -23.758 1.00 93.12 297 SER A C 1
ATOM 2154 O O . SER A 1 297 ? 26.342 9.772 -23.277 1.00 93.12 297 SER A O 1
ATOM 2156 N N . PRO A 1 298 ? 24.171 10.242 -22.973 1.00 94.19 298 PRO A N 1
ATOM 2157 C CA . PRO A 1 298 ? 24.228 10.026 -21.535 1.00 94.19 298 PRO A CA 1
ATOM 2158 C C . PRO A 1 298 ? 24.080 8.544 -21.145 1.00 94.19 298 PRO A C 1
ATOM 2160 O O . PRO A 1 298 ? 24.151 8.236 -19.959 1.00 94.19 298 PRO A O 1
ATOM 2163 N N . CYS A 1 299 ? 23.849 7.624 -22.092 1.00 96.94 299 CYS A N 1
ATOM 2164 C CA . CYS A 1 299 ? 23.729 6.187 -21.833 1.00 96.94 299 CYS A CA 1
ATOM 2165 C C . CYS A 1 299 ? 24.350 5.337 -22.952 1.00 96.94 299 CYS A C 1
ATOM 2167 O O . CYS A 1 299 ? 23.868 5.310 -24.091 1.00 96.94 299 CYS A O 1
ATOM 2169 N N . THR A 1 300 ? 25.439 4.641 -22.626 1.00 97.56 300 THR A N 1
ATOM 2170 C CA . THR A 1 300 ? 26.173 3.771 -23.551 1.00 97.56 300 THR A CA 1
ATOM 2171 C C . THR A 1 300 ? 26.494 2.411 -22.936 1.00 97.56 300 THR A C 1
ATOM 2173 O O . THR A 1 300 ? 26.508 2.238 -21.713 1.00 97.56 300 THR A O 1
ATOM 2176 N N . ILE A 1 301 ? 26.760 1.430 -23.798 1.00 98.12 301 ILE A N 1
ATOM 2177 C CA . ILE A 1 301 ? 27.371 0.150 -23.440 1.00 98.12 301 ILE A CA 1
ATOM 2178 C C . ILE A 1 301 ? 28.420 -0.245 -24.486 1.00 98.12 301 ILE A C 1
ATOM 2180 O O . ILE A 1 301 ? 28.122 -0.297 -25.678 1.00 98.12 301 ILE A O 1
ATOM 2184 N N . SER A 1 302 ? 29.645 -0.532 -24.054 1.00 97.25 302 SER A N 1
ATOM 2185 C CA . SER A 1 302 ? 30.723 -1.033 -24.921 1.00 97.25 302 SER A CA 1
ATOM 2186 C C . SER A 1 302 ? 31.015 -2.498 -24.645 1.00 97.25 302 SER A C 1
ATOM 2188 O O . SER A 1 302 ? 30.910 -2.953 -23.507 1.00 97.25 302 SER A O 1
ATOM 2190 N N . PHE A 1 303 ? 31.388 -3.236 -25.689 1.00 97.44 303 PHE A N 1
ATOM 2191 C CA . PHE A 1 303 ? 31.676 -4.666 -25.609 1.00 97.44 303 PHE A CA 1
ATOM 2192 C C . PHE A 1 303 ? 33.142 -4.955 -25.912 1.00 97.44 303 PHE A C 1
ATOM 2194 O O . PHE A 1 303 ? 33.682 -4.455 -26.896 1.00 97.44 303 PHE A O 1
ATOM 2201 N N . ASN A 1 304 ? 33.772 -5.814 -25.110 1.00 96.00 304 ASN A N 1
ATOM 2202 C CA . ASN A 1 304 ? 35.181 -6.190 -25.295 1.00 96.00 304 ASN A CA 1
ATOM 2203 C C . ASN A 1 304 ? 35.380 -7.411 -26.204 1.00 96.00 304 ASN A C 1
ATOM 2205 O O . ASN A 1 304 ? 36.511 -7.728 -26.568 1.00 96.00 304 ASN A O 1
ATOM 2209 N N . ARG A 1 305 ? 34.304 -8.124 -26.548 1.00 95.06 305 ARG A N 1
ATOM 2210 C CA . ARG A 1 305 ? 34.361 -9.362 -27.328 1.00 95.06 305 ARG A CA 1
ATOM 2211 C C . ARG A 1 305 ? 33.121 -9.520 -28.197 1.00 95.06 305 ARG A C 1
ATOM 2213 O O . ARG A 1 305 ? 32.029 -9.117 -27.805 1.00 95.06 305 ARG A O 1
ATOM 2220 N N . SER A 1 306 ? 33.282 -10.140 -29.365 1.00 95.56 306 SER A N 1
ATOM 2221 C CA . SER A 1 306 ? 32.150 -10.490 -30.225 1.00 95.56 306 SER A CA 1
ATOM 2222 C C . SER A 1 306 ? 31.232 -11.513 -29.553 1.00 95.56 306 SER A C 1
ATOM 2224 O O . SER A 1 306 ? 31.696 -12.453 -28.901 1.00 95.56 306 SER A O 1
ATOM 2226 N N . SER A 1 307 ? 29.929 -11.400 -29.806 1.00 96.56 307 SER A N 1
ATOM 2227 C CA . SER A 1 307 ? 28.905 -12.343 -29.352 1.00 96.56 307 SER A CA 1
ATOM 2228 C C . SER A 1 307 ? 28.951 -13.706 -30.054 1.00 96.56 307 SER A C 1
ATOM 2230 O O . SER A 1 307 ? 28.162 -14.587 -29.713 1.00 96.56 307 SER A O 1
ATOM 2232 N N . ALA A 1 308 ? 29.864 -13.931 -31.006 1.00 93.81 308 ALA A N 1
ATOM 2233 C CA . ALA A 1 308 ? 30.017 -15.218 -31.691 1.00 93.81 308 ALA A CA 1
ATOM 2234 C C . ALA A 1 308 ? 30.199 -16.393 -30.711 1.00 93.81 308 ALA A C 1
ATOM 2236 O O . ALA A 1 308 ? 29.603 -17.453 -30.892 1.00 93.81 308 ALA A O 1
ATOM 2237 N N . HIS A 1 309 ? 30.949 -16.188 -29.623 1.00 93.25 309 HIS A N 1
ATOM 2238 C CA . HIS A 1 309 ? 31.169 -17.212 -28.595 1.00 93.25 309 HIS A CA 1
ATOM 2239 C C . HIS A 1 309 ? 29.937 -17.491 -27.709 1.00 93.25 309 HIS A C 1
ATOM 2241 O O . HIS A 1 309 ? 29.936 -18.467 -26.964 1.00 93.25 309 HIS A O 1
ATOM 2247 N N . LEU A 1 310 ? 28.894 -16.659 -27.808 1.00 94.00 310 LEU A N 1
ATOM 2248 C CA . LEU A 1 310 ? 27.600 -16.803 -27.130 1.00 94.00 310 LEU A CA 1
ATOM 2249 C C . LEU A 1 310 ? 26.497 -17.294 -28.086 1.00 94.00 310 LEU A C 1
ATOM 2251 O O . LEU A 1 310 ? 25.317 -17.225 -27.756 1.00 94.00 310 LEU A O 1
ATOM 2255 N N . GLY A 1 311 ? 26.858 -17.768 -29.285 1.00 93.19 311 GLY A N 1
ATOM 2256 C CA . GLY A 1 311 ? 25.892 -18.221 -30.291 1.00 93.19 311 GLY A CA 1
ATOM 2257 C C . GLY A 1 311 ? 25.355 -17.110 -31.198 1.00 93.19 311 GLY A C 1
ATOM 2258 O O . GLY A 1 311 ? 24.334 -17.298 -31.851 1.00 93.19 311 GLY A O 1
ATOM 2259 N N . GLY A 1 312 ? 26.039 -15.962 -31.264 1.00 93.06 312 GLY A N 1
ATOM 2260 C CA . GLY A 1 312 ? 25.766 -14.890 -32.228 1.00 93.06 312 GLY A CA 1
ATOM 2261 C C . GLY A 1 312 ? 25.158 -13.622 -31.627 1.00 93.06 312 GLY A C 1
ATOM 2262 O O . GLY A 1 312 ? 25.300 -12.555 -32.217 1.00 93.06 312 GLY A O 1
ATOM 2263 N N . THR A 1 313 ? 24.594 -13.670 -30.419 1.00 96.62 313 THR A N 1
ATOM 2264 C CA . THR A 1 313 ? 24.047 -12.492 -29.716 1.00 96.62 313 THR A CA 1
ATOM 2265 C C . THR A 1 313 ? 24.411 -12.490 -28.234 1.00 96.62 313 THR A C 1
ATOM 2267 O O . THR A 1 313 ? 24.525 -13.553 -27.632 1.00 96.62 313 THR A O 1
ATOM 2270 N N . THR A 1 314 ? 24.566 -11.309 -27.637 1.00 97.06 314 THR A N 1
ATOM 2271 C CA . THR A 1 314 ? 24.727 -11.123 -26.190 1.00 97.06 314 THR A CA 1
ATOM 2272 C C . THR A 1 314 ? 23.404 -10.647 -25.569 1.00 97.06 314 THR A C 1
ATOM 2274 O O . THR A 1 314 ? 22.765 -9.746 -26.125 1.00 97.06 314 THR A O 1
ATOM 2277 N N . PRO A 1 315 ? 22.942 -11.236 -24.452 1.00 97.62 315 PRO A N 1
ATOM 2278 C CA . PRO A 1 315 ? 21.732 -10.785 -23.775 1.00 97.62 315 PRO A CA 1
ATOM 2279 C C . PRO A 1 315 ? 22.001 -9.485 -23.005 1.00 97.62 315 PRO A C 1
ATOM 2281 O O . PRO A 1 315 ? 22.682 -9.479 -21.978 1.00 97.62 315 PRO A O 1
ATOM 2284 N N . LEU A 1 316 ? 21.430 -8.378 -23.477 1.00 97.94 316 LEU A N 1
ATOM 2285 C CA . LEU A 1 316 ? 21.400 -7.106 -22.763 1.00 97.94 316 LEU A CA 1
ATOM 2286 C C . LEU A 1 316 ? 20.216 -7.091 -21.798 1.00 97.94 316 LEU A C 1
ATOM 2288 O O . LEU A 1 316 ? 19.063 -7.033 -22.219 1.00 97.94 316 LEU A O 1
ATOM 2292 N N . THR A 1 317 ? 20.503 -7.106 -20.501 1.00 98.44 317 THR A N 1
ATOM 2293 C CA . THR A 1 317 ? 19.520 -6.903 -19.435 1.00 98.44 317 THR A CA 1
ATOM 2294 C C . THR A 1 317 ? 19.314 -5.412 -19.200 1.00 98.44 317 THR A C 1
ATOM 2296 O O . THR A 1 317 ? 20.274 -4.684 -18.944 1.00 98.44 317 THR A O 1
ATOM 2299 N N . ILE A 1 318 ? 18.056 -4.975 -19.227 1.00 97.88 318 ILE A N 1
ATOM 2300 C CA . ILE A 1 318 ? 17.638 -3.600 -18.954 1.00 97.88 318 ILE A CA 1
ATOM 2301 C C . ILE A 1 318 ? 16.810 -3.594 -17.678 1.00 97.88 318 ILE A C 1
ATOM 2303 O O . ILE A 1 318 ? 15.820 -4.319 -17.585 1.00 97.88 318 ILE A O 1
ATOM 2307 N N . LYS A 1 319 ? 17.188 -2.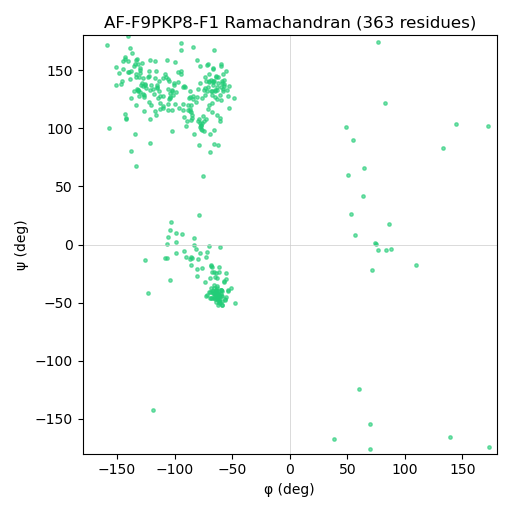764 -16.707 1.00 97.75 319 LYS A N 1
ATOM 2308 C CA . LYS A 1 319 ? 16.433 -2.557 -15.470 1.00 97.75 319 LYS A CA 1
ATOM 2309 C C . LYS A 1 319 ? 16.066 -1.093 -15.289 1.00 97.75 319 LYS A C 1
ATOM 2311 O O . LYS A 1 319 ? 16.855 -0.206 -15.607 1.00 97.75 319 LYS A O 1
ATOM 2316 N N . VAL A 1 320 ? 14.887 -0.866 -14.720 1.00 97.38 320 VAL A N 1
ATOM 2317 C CA . VAL A 1 320 ? 14.431 0.448 -14.252 1.00 97.38 320 VAL A CA 1
ATOM 2318 C C . VAL A 1 320 ? 13.839 0.267 -12.861 1.00 97.38 320 VAL A C 1
ATOM 2320 O O . VAL A 1 320 ? 12.894 -0.507 -12.685 1.00 97.38 320 VAL A O 1
ATOM 2323 N N . ALA A 1 321 ? 14.427 0.951 -11.880 1.00 97.00 321 ALA A N 1
ATOM 2324 C CA . ALA A 1 321 ? 14.000 0.923 -10.485 1.00 97.00 321 ALA A CA 1
ATOM 2325 C C . ALA A 1 321 ? 13.196 2.185 -10.152 1.00 97.00 321 ALA A C 1
ATOM 2327 O O . ALA A 1 321 ? 13.665 3.294 -10.414 1.00 97.00 321 ALA A O 1
ATOM 2328 N N . TYR A 1 322 ? 12.010 2.011 -9.572 1.00 97.06 322 TYR A N 1
ATOM 2329 C CA . TYR A 1 322 ? 11.094 3.082 -9.193 1.00 97.06 322 TYR A CA 1
ATOM 2330 C C . TYR A 1 322 ? 11.039 3.204 -7.674 1.00 97.06 322 TYR A C 1
ATOM 2332 O O . TYR A 1 322 ? 10.600 2.281 -6.983 1.00 97.06 322 TYR A O 1
ATOM 2340 N N . SER A 1 323 ? 11.461 4.357 -7.167 1.00 96.81 323 SER A N 1
ATOM 2341 C CA . SER A 1 323 ? 11.319 4.726 -5.760 1.00 96.81 323 SER A CA 1
ATOM 2342 C C . SER A 1 323 ? 9.969 5.395 -5.567 1.00 96.81 323 SER A C 1
ATOM 2344 O O . SER A 1 323 ? 9.670 6.363 -6.266 1.00 96.81 323 SER A O 1
ATOM 2346 N N . ALA A 1 324 ? 9.169 4.886 -4.632 1.00 97.44 324 ALA A N 1
ATOM 2347 C CA . ALA A 1 324 ? 7.794 5.317 -4.425 1.00 97.44 324 ALA A CA 1
ATOM 2348 C C . ALA A 1 324 ? 7.581 5.942 -3.042 1.00 97.44 324 ALA A C 1
ATOM 2350 O O . ALA A 1 324 ? 8.135 5.493 -2.034 1.00 97.44 324 ALA A O 1
ATOM 2351 N N . SER A 1 325 ? 6.738 6.965 -3.000 1.00 97.81 325 SER A N 1
ATOM 2352 C CA . SER A 1 325 ? 6.231 7.593 -1.786 1.00 97.81 325 SER A CA 1
ATOM 2353 C C . SER A 1 325 ? 4.741 7.871 -1.917 1.00 97.81 325 SER A C 1
ATOM 2355 O O . SER A 1 325 ? 4.181 7.804 -3.011 1.00 97.81 325 SER A O 1
ATOM 2357 N N . TYR A 1 326 ? 4.082 8.155 -0.799 1.00 98.00 326 TYR A N 1
ATOM 2358 C CA . TYR A 1 326 ? 2.670 8.506 -0.793 1.00 98.00 326 TYR A CA 1
ATOM 2359 C C . TYR A 1 326 ? 2.351 9.619 0.203 1.00 98.00 326 TYR A C 1
ATOM 2361 O O . TYR A 1 326 ? 3.065 9.832 1.189 1.00 98.00 326 TYR A O 1
ATOM 2369 N N . THR A 1 327 ? 1.230 10.283 -0.049 1.00 97.62 327 THR A N 1
ATOM 2370 C CA . THR A 1 327 ? 0.533 11.171 0.880 1.00 97.62 327 THR A CA 1
ATOM 2371 C C . THR A 1 327 ? -0.940 10.786 0.931 1.00 97.62 327 THR A C 1
ATOM 2373 O O . THR A 1 327 ? -1.493 10.313 -0.061 1.00 97.62 327 THR A O 1
ATOM 2376 N N . ALA A 1 328 ? -1.593 10.959 2.075 1.00 95.62 328 ALA A N 1
ATOM 2377 C CA . ALA A 1 328 ? -2.997 10.608 2.245 1.00 95.62 328 ALA A CA 1
ATOM 2378 C C . ALA A 1 328 ? -3.806 11.712 2.936 1.00 95.62 328 ALA A C 1
ATOM 2380 O O . ALA A 1 328 ? -3.257 12.581 3.615 1.00 95.62 328 ALA A O 1
ATOM 2381 N N . THR A 1 329 ? -5.127 11.688 2.742 1.00 92.75 329 THR A N 1
ATOM 2382 C CA . THR A 1 329 ? -6.055 12.702 3.276 1.00 92.75 329 THR A CA 1
ATOM 2383 C C . THR A 1 329 ? -6.191 12.670 4.795 1.00 92.75 329 THR A C 1
ATOM 2385 O O . THR A 1 329 ? -6.606 13.661 5.384 1.00 92.75 329 THR A O 1
ATOM 2388 N N . ASP A 1 330 ? -5.791 11.572 5.435 1.00 86.81 330 ASP A N 1
ATOM 2389 C CA . ASP A 1 330 ? -5.697 11.433 6.892 1.00 86.81 330 ASP A CA 1
ATOM 2390 C C . ASP A 1 330 ? -4.382 12.000 7.471 1.00 86.81 330 ASP A C 1
ATOM 2392 O O . ASP A 1 330 ? -4.108 11.851 8.659 1.00 86.81 330 ASP A O 1
ATOM 2396 N N . GLY A 1 331 ? -3.555 12.641 6.637 1.00 88.50 331 GLY A N 1
ATOM 2397 C CA . GLY A 1 331 ? -2.270 13.225 7.022 1.00 88.50 331 GLY A CA 1
ATOM 2398 C C . GLY A 1 331 ? -1.104 12.233 7.037 1.00 88.50 331 GLY A C 1
ATOM 2399 O O . GLY A 1 331 ? 0.041 12.653 7.222 1.00 88.50 331 GLY A O 1
ATOM 2400 N N . ASN A 1 332 ? -1.348 10.936 6.806 1.00 88.56 332 ASN A N 1
ATOM 2401 C CA . ASN A 1 332 ? -0.272 9.955 6.717 1.00 88.56 332 ASN A CA 1
ATOM 2402 C C . ASN A 1 332 ? 0.559 10.157 5.444 1.00 88.56 332 ASN A C 1
ATOM 2404 O O . ASN A 1 332 ? 0.044 10.429 4.358 1.00 88.56 332 ASN A O 1
ATOM 2408 N N . THR A 1 333 ? 1.871 9.981 5.577 1.00 94.62 333 THR A N 1
ATOM 2409 C CA . THR A 1 333 ? 2.827 10.025 4.466 1.00 94.62 333 THR A CA 1
ATOM 2410 C C . THR A 1 333 ? 3.921 8.984 4.687 1.00 94.62 333 THR A C 1
ATOM 2412 O O . THR A 1 333 ? 4.146 8.532 5.815 1.00 94.62 333 THR A O 1
ATOM 2415 N N . GLY A 1 334 ? 4.618 8.584 3.626 1.00 94.38 334 GLY A N 1
ATOM 2416 C CA . GLY A 1 334 ? 5.742 7.661 3.763 1.00 94.38 334 GLY A CA 1
ATOM 2417 C C . GLY A 1 334 ? 6.319 7.180 2.442 1.00 94.38 334 GLY A C 1
ATOM 2418 O O . GLY A 1 334 ? 5.924 7.630 1.368 1.00 94.38 334 GLY A O 1
ATOM 2419 N N . THR A 1 335 ? 7.265 6.250 2.532 1.00 95.31 335 THR A N 1
ATOM 2420 C CA . THR A 1 335 ? 7.840 5.540 1.386 1.00 95.31 335 THR A CA 1
ATOM 2421 C C . THR A 1 335 ? 7.208 4.161 1.225 1.00 95.31 335 THR A C 1
ATOM 2423 O O . THR A 1 335 ? 6.649 3.593 2.167 1.00 95.31 335 THR A O 1
ATOM 2426 N N . LEU A 1 336 ? 7.286 3.626 0.010 1.00 95.00 336 LEU A N 1
ATOM 2427 C CA . LEU A 1 336 ? 6.799 2.299 -0.355 1.00 95.00 336 LEU A CA 1
ATOM 2428 C C . LEU A 1 336 ? 7.955 1.453 -0.909 1.00 95.00 336 LEU A C 1
ATOM 2430 O O . LEU A 1 336 ? 8.960 2.014 -1.358 1.00 95.00 336 LEU A O 1
ATOM 2434 N N . PRO A 1 337 ? 7.841 0.111 -0.889 1.00 93.00 337 PRO A N 1
ATOM 2435 C CA . PRO A 1 337 ? 8.849 -0.761 -1.481 1.00 93.00 337 PRO A CA 1
ATOM 2436 C C . PRO A 1 337 ? 9.121 -0.396 -2.943 1.00 93.00 337 PRO A C 1
ATOM 2438 O O . PRO A 1 337 ? 8.190 -0.203 -3.726 1.00 93.00 337 PRO A O 1
ATOM 2441 N N . ALA A 1 338 ? 10.396 -0.307 -3.319 1.00 93.50 338 ALA A N 1
ATOM 2442 C CA . ALA A 1 338 ? 10.766 -0.004 -4.694 1.00 93.50 338 ALA A CA 1
ATOM 2443 C C . ALA A 1 338 ? 10.355 -1.148 -5.632 1.00 93.50 338 ALA A C 1
ATOM 2445 O O . ALA A 1 338 ? 10.576 -2.322 -5.327 1.00 93.50 338 ALA A O 1
ATOM 2446 N N . ILE A 1 339 ? 9.810 -0.804 -6.798 1.00 95.12 339 ILE A N 1
ATOM 2447 C CA . ILE A 1 339 ? 9.521 -1.770 -7.863 1.00 95.12 339 ILE A CA 1
ATOM 2448 C C . ILE A 1 339 ? 10.653 -1.695 -8.881 1.00 95.12 339 ILE A C 1
ATOM 2450 O O . ILE A 1 339 ? 11.025 -0.610 -9.319 1.00 95.12 339 ILE A O 1
ATOM 2454 N N . THR A 1 340 ? 11.207 -2.840 -9.275 1.00 96.56 340 THR A N 1
ATOM 2455 C CA . THR A 1 340 ? 12.162 -2.915 -10.389 1.00 96.56 340 THR A CA 1
ATOM 2456 C C . THR A 1 340 ? 11.532 -3.677 -11.539 1.00 96.56 340 THR A C 1
ATOM 2458 O O . THR A 1 340 ? 11.149 -4.833 -11.390 1.00 96.56 340 THR A O 1
ATOM 2461 N N . THR A 1 341 ? 11.452 -3.030 -12.695 1.00 96.81 341 THR A N 1
ATOM 2462 C CA . THR A 1 341 ? 11.043 -3.673 -13.948 1.00 96.81 341 THR A CA 1
ATOM 2463 C C . THR A 1 341 ? 12.280 -4.120 -14.710 1.00 96.81 341 THR A C 1
ATOM 2465 O O . THR A 1 341 ? 13.344 -3.506 -14.599 1.00 96.81 341 THR A O 1
ATOM 2468 N N . THR A 1 342 ? 12.183 -5.230 -15.435 1.00 97.19 342 THR A N 1
ATOM 2469 C CA . THR A 1 342 ? 13.309 -5.803 -16.176 1.00 97.19 342 THR A CA 1
ATOM 2470 C C . THR A 1 342 ? 12.845 -6.297 -17.535 1.00 97.19 342 THR A C 1
ATOM 2472 O O . THR A 1 342 ? 11.754 -6.850 -17.655 1.00 97.19 342 THR A O 1
ATOM 2475 N N . SER A 1 343 ? 13.685 -6.117 -18.545 1.00 97.44 343 SER A N 1
ATOM 2476 C CA . SER A 1 343 ? 13.550 -6.749 -19.854 1.00 97.44 343 SER A CA 1
ATOM 2477 C C . SER A 1 343 ? 14.913 -7.212 -20.361 1.00 97.44 343 SER A C 1
ATOM 2479 O O . SER A 1 343 ? 15.960 -6.906 -19.779 1.00 97.44 343 SER A O 1
ATOM 2481 N N . THR A 1 344 ? 14.910 -8.002 -21.431 1.00 97.62 344 THR A N 1
ATOM 2482 C CA . THR A 1 344 ? 16.135 -8.472 -22.075 1.00 97.62 344 THR A CA 1
ATOM 2483 C C . THR A 1 344 ? 16.002 -8.344 -23.581 1.00 97.62 344 THR A C 1
ATOM 2485 O O . THR A 1 344 ? 14.995 -8.760 -24.152 1.00 97.62 344 THR A O 1
ATOM 2488 N N . VAL A 1 345 ? 17.027 -7.781 -24.215 1.00 95.88 345 VAL A N 1
ATOM 2489 C CA . VAL A 1 345 ? 17.151 -7.688 -25.673 1.00 95.88 345 VAL A CA 1
ATOM 2490 C C . VAL A 1 345 ? 18.435 -8.395 -26.085 1.00 95.88 345 VAL A C 1
ATOM 2492 O O . VAL A 1 345 ? 19.484 -8.182 -25.486 1.00 95.88 345 VAL A O 1
ATOM 2495 N N . ASN A 1 346 ? 18.367 -9.241 -27.108 1.00 96.81 346 ASN A N 1
ATOM 2496 C CA . ASN A 1 346 ? 19.547 -9.914 -27.640 1.00 96.81 346 ASN A CA 1
ATOM 2497 C C . ASN A 1 346 ? 20.215 -9.021 -28.687 1.00 96.81 346 ASN A C 1
ATOM 2499 O O . ASN A 1 346 ? 19.613 -8.725 -29.718 1.00 96.81 346 ASN A O 1
ATOM 2503 N N . LEU A 1 347 ? 21.451 -8.598 -28.421 1.00 96.12 347 LEU A N 1
ATOM 2504 C CA . LEU A 1 347 ? 22.220 -7.736 -29.312 1.00 96.12 347 LEU A CA 1
ATOM 2505 C C . LEU A 1 347 ? 23.299 -8.540 -30.048 1.00 96.12 347 LEU A C 1
ATOM 2507 O O . LEU A 1 347 ? 24.117 -9.195 -29.400 1.00 96.12 347 LEU A O 1
ATOM 2511 N N . PRO A 1 348 ? 23.358 -8.498 -31.386 1.00 97.00 348 PRO A N 1
ATOM 2512 C CA . PRO A 1 348 ? 24.521 -8.988 -32.105 1.00 97.00 348 PRO A CA 1
ATOM 2513 C C . PRO A 1 348 ? 25.699 -8.026 -31.902 1.00 97.00 348 PRO A C 1
ATOM 2515 O O . PRO A 1 348 ? 25.557 -6.813 -32.054 1.00 97.00 348 PRO A O 1
ATOM 2518 N N . VAL A 1 349 ? 26.867 -8.573 -31.562 1.00 97.25 349 VAL A N 1
ATOM 2519 C CA . VAL A 1 349 ? 28.122 -7.831 -31.389 1.00 97.25 349 VAL A CA 1
ATOM 2520 C C . VAL A 1 349 ? 29.149 -8.398 -32.361 1.00 97.25 349 VAL A C 1
ATOM 2522 O O . VAL A 1 349 ? 29.648 -9.517 -32.186 1.00 97.25 349 VAL A O 1
ATOM 2525 N N . ALA A 1 350 ? 29.467 -7.627 -33.392 1.00 94.81 350 ALA A N 1
ATOM 2526 C CA . ALA A 1 350 ? 30.422 -8.003 -34.421 1.00 94.81 350 ALA A CA 1
ATOM 2527 C C . ALA A 1 350 ? 31.808 -7.417 -34.133 1.00 94.81 350 ALA A C 1
ATOM 2529 O O . ALA A 1 350 ? 31.951 -6.329 -33.581 1.00 94.81 350 ALA A O 1
ATOM 2530 N N . GLU A 1 351 ? 32.844 -8.140 -34.536 1.00 91.31 351 GLU A N 1
ATOM 2531 C CA . GLU A 1 351 ? 34.213 -7.637 -34.559 1.00 91.31 351 GLU A CA 1
ATOM 2532 C C . GLU A 1 351 ? 34.572 -7.283 -36.003 1.00 91.31 351 GLU A C 1
ATOM 2534 O O . GLU A 1 351 ? 34.317 -8.068 -36.919 1.00 91.31 351 GLU A O 1
ATOM 2539 N N . VAL A 1 352 ? 35.141 -6.097 -36.218 1.00 84.44 352 VAL A N 1
ATOM 2540 C CA . VAL A 1 352 ? 35.629 -5.692 -37.539 1.00 84.44 352 VAL A CA 1
ATOM 2541 C C . VAL A 1 352 ? 37.099 -6.060 -37.643 1.00 84.44 352 VAL A C 1
ATOM 2543 O O . VAL A 1 352 ? 37.922 -5.569 -36.876 1.00 84.44 352 VAL A O 1
ATOM 2546 N N . GLN A 1 353 ? 37.428 -6.889 -38.629 1.00 78.69 353 GLN A N 1
ATOM 2547 C CA . GLN A 1 353 ? 38.807 -7.208 -38.978 1.00 78.69 353 GLN A CA 1
ATOM 2548 C C . GLN A 1 353 ? 39.147 -6.584 -40.327 1.00 78.69 353 GLN A C 1
ATOM 2550 O O . GLN A 1 353 ? 38.430 -6.764 -41.313 1.00 78.69 353 GLN A O 1
ATOM 2555 N N . THR A 1 354 ? 40.248 -5.839 -40.382 1.00 71.81 354 THR A N 1
ATOM 2556 C CA . THR A 1 354 ? 40.774 -5.289 -41.630 1.00 71.81 354 THR A CA 1
ATOM 2557 C C . THR A 1 354 ? 41.712 -6.303 -42.280 1.00 71.81 354 THR A C 1
ATOM 2559 O O . THR A 1 354 ? 42.718 -6.715 -41.706 1.00 71.81 354 THR A O 1
ATOM 2562 N N . LEU A 1 355 ? 41.383 -6.722 -43.505 1.00 69.81 355 LEU A N 1
ATOM 2563 C CA . LEU A 1 355 ? 42.262 -7.555 -44.323 1.00 69.81 355 LEU A CA 1
ATOM 2564 C C . LEU A 1 355 ? 43.173 -6.656 -45.160 1.00 69.81 355 LEU A C 1
ATOM 2566 O O . LEU A 1 355 ? 42.744 -6.069 -46.152 1.00 69.81 355 LEU A O 1
ATOM 2570 N N . THR A 1 356 ? 44.448 -6.569 -44.788 1.00 57.31 356 THR A N 1
ATOM 2571 C CA . THR A 1 356 ? 45.459 -5.900 -45.615 1.00 57.31 356 THR A CA 1
ATOM 2572 C C . THR A 1 356 ? 45.956 -6.875 -46.680 1.00 57.31 356 THR A C 1
ATOM 2574 O O . THR A 1 356 ? 46.853 -7.681 -46.436 1.00 57.31 356 THR A O 1
ATOM 2577 N N . THR A 1 357 ? 45.378 -6.834 -47.880 1.00 65.25 357 THR A N 1
ATOM 2578 C CA . THR A 1 357 ? 45.909 -7.601 -49.014 1.00 65.25 357 THR A CA 1
ATOM 2579 C C . THR A 1 357 ? 47.102 -6.859 -49.614 1.00 65.25 357 THR A C 1
ATOM 2581 O O . THR A 1 357 ? 46.928 -5.857 -50.308 1.00 65.25 357 THR A O 1
ATOM 2584 N N . ASN A 1 358 ? 48.321 -7.351 -49.381 1.00 61.59 358 ASN A N 1
ATOM 2585 C CA . ASN A 1 358 ? 49.497 -6.900 -50.124 1.00 61.59 358 ASN A CA 1
ATOM 2586 C C . ASN A 1 358 ? 49.341 -7.332 -51.587 1.00 61.59 358 ASN A C 1
ATOM 2588 O O . ASN A 1 358 ? 49.577 -8.487 -51.943 1.00 61.59 358 ASN A O 1
ATOM 2592 N N . GLY A 1 359 ? 48.901 -6.411 -52.442 1.00 64.06 359 GLY A N 1
ATOM 2593 C CA . GLY A 1 359 ? 48.792 -6.635 -53.877 1.00 64.06 359 GLY A CA 1
ATOM 2594 C C . GLY A 1 359 ? 50.166 -6.826 -54.518 1.00 64.06 359 GLY A C 1
ATOM 2595 O O . GLY A 1 359 ? 50.754 -5.852 -54.978 1.00 64.06 359 GLY A O 1
ATOM 2596 N N . LYS A 1 360 ? 50.669 -8.070 -54.525 1.00 51.88 360 LYS A N 1
ATOM 2597 C CA . LYS A 1 360 ? 51.526 -8.701 -55.553 1.00 51.88 360 LYS A CA 1
ATOM 2598 C C . LYS A 1 360 ? 52.023 -10.072 -55.074 1.00 51.88 360 LYS A C 1
ATOM 2600 O O . LYS A 1 360 ? 53.020 -10.161 -54.367 1.00 51.88 360 LYS A O 1
ATOM 2605 N N . ASN A 1 361 ? 51.400 -11.142 -55.566 1.00 47.28 361 ASN A N 1
ATOM 2606 C CA . ASN A 1 361 ? 52.163 -12.198 -56.236 1.00 47.28 361 ASN A CA 1
ATOM 2607 C C . ASN A 1 361 ? 51.239 -12.992 -57.180 1.00 47.28 361 ASN A C 1
ATOM 2609 O O . ASN A 1 361 ? 50.480 -13.838 -56.709 1.00 47.28 361 ASN A O 1
ATOM 2613 N N . PRO A 1 362 ? 51.256 -12.738 -58.502 1.00 54.72 362 PRO A N 1
ATOM 2614 C CA . PRO A 1 362 ? 50.660 -13.660 -59.448 1.00 54.72 362 PRO A CA 1
ATOM 2615 C C . PRO A 1 362 ? 51.639 -14.825 -59.598 1.00 54.72 362 PRO A C 1
ATOM 2617 O O . PRO A 1 362 ? 52.652 -14.701 -60.283 1.00 54.72 362 PRO A O 1
ATOM 2620 N N . ARG A 1 363 ? 51.372 -15.965 -58.958 1.00 46.12 363 ARG A N 1
ATOM 2621 C CA . ARG A 1 363 ? 51.916 -17.218 -59.486 1.00 46.12 363 ARG A CA 1
ATOM 2622 C C . ARG A 1 363 ? 50.899 -17.781 -60.459 1.00 46.12 363 ARG A C 1
ATOM 2624 O O . ARG A 1 363 ? 49.855 -18.285 -60.067 1.00 46.12 363 ARG A O 1
ATOM 2631 N N . GLN A 1 364 ? 51.211 -17.574 -61.734 1.00 46.81 364 GLN A N 1
ATOM 2632 C CA . GLN A 1 364 ? 50.726 -18.410 -62.816 1.00 46.81 364 GLN A CA 1
ATOM 2633 C C . GLN A 1 364 ? 51.257 -19.835 -62.613 1.00 46.81 364 GLN A C 1
ATOM 2635 O O . GLN A 1 364 ? 52.442 -19.997 -62.312 1.00 46.81 364 GLN A O 1
ATOM 2640 N N . ASN A 1 365 ? 50.363 -20.792 -62.873 1.00 41.62 365 ASN A N 1
ATOM 2641 C CA . ASN A 1 365 ? 50.536 -22.246 -62.977 1.00 41.62 365 ASN A CA 1
ATOM 2642 C C . ASN A 1 365 ? 50.646 -23.034 -61.671 1.00 41.62 365 ASN A C 1
ATOM 2644 O O . ASN A 1 365 ? 51.668 -22.917 -60.958 1.00 41.62 365 ASN A O 1
#

Secondary structure (DSSP, 8-state):
--------------PPP---------PPP-----SSPPPTTS---EEEEEEEEEEE-----SSS-----EEEEEEEEEE--SEEEEEEEEHHHHHHHHHHHHHHHHHHHHHS-TTTHHHHHHHHHHHHHHHHHHSTTGGGGTT-SS-EEEEEEE-GGGG-TTT-TTHHHHHHHHHHHHHHH---SEEEE-TTSPPPPPB--HHHHHHHHHHH--PPPP-EEEE--BTTTTBEETTSEEEEEE-TTSEEEEEEEEEETTEEEEE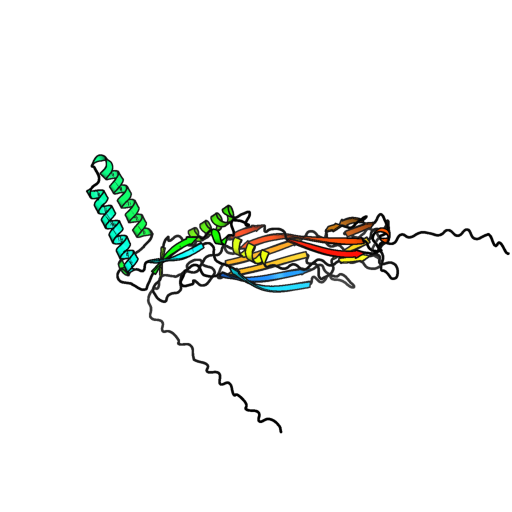EEEE-B-EEE-TTEEEEESBT-----TTPPTT--SEEEEESS-GGGGTS-EEEEEEEEEEEEEEETTS-EEEEEEEEEEEEEEE-EEPP-------------